Protein AF-A0A537XKU9-F1 (afdb_monomer)

Foldseek 3Di:
DDDDDDPPPPPPPQFFWDWDWDKDWDDDQQKIKIKIKTFTQGNFKWAFKWKAKDWDPQKDFDPPWPDDPGDTDGIAGHRRMDMDMGMIGGRPPDDAQDKIKMKMKIWTDTVVDPDIDIDMDMDIDGHHDNDDDPVVCVCVVCCVVVVVVVVVVVVVVVPDPPPPDDDDDDPPPDDDDDDDDDDDDDDDDDD

Secondary structure (DSSP, 8-state):
------------PPPPP-EEEEEEEEEETTEEEEEEEEEE-SSS-EEEEEEEEEEPTTEEE-TT-S--SSEEEEEE-TT-EEEEEEEEEE-TTSPTT-EEEEEEEEEEE-TT--PEEEEEEEEEEEPPPSSS--GGGHHHHHHHHHHHHHHHHHHHTTS-----------TTS------------------

Nearest PDB structures (foldseek):
  8rjd-assembly1_5  TM=5.300E-01  e=3.272E-05  Canis lupus familiaris
  6fq0-assembly1_A  TM=6.094E-01  e=1.340E-02  Acinetobacter baumannii
  6fq0-assembly2_C  TM=5.275E-01  e=1.022E-02  Acinetobacter baumannii
  6fjy-assembly1_A  TM=5.656E-01  e=5.194E-02  Acinetobacter baumannii
  6fqa-assembly2_C  TM=5.268E-01  e=2.787E-01  Acinetobacter baumannii

Sequence (191 aa):
MLLASVPTSRGAGIAPPDLVLTFTGVQMEDRISYGLAMENRGDLPAMGVTITAALSPGLTLAPDSAIVFPLSISRINAAERVQVAFMLVIDPRVAAGTVESVTVFVAYQAPGAPEIIERSASSNIPVAARSGVPVIALIGAIAGGVLVLLGYAWKVHGEGVKIDQLFLLHDSGMLIRHYSNGKGLQRDSDI

Radius of gyration: 27.89 Å; Cα contacts (8 Å, |Δi|>4): 297; chains: 1; bounding box: 63×74×82 Å

Mean predicted aligned error: 17.1 Å

Structure (mmCIF, N/CA/C/O backbone):
data_AF-A0A537XKU9-F1
#
_entry.id   AF-A0A537XKU9-F1
#
loop_
_atom_site.group_PDB
_atom_site.id
_atom_site.type_symbol
_atom_site.label_atom_id
_atom_site.label_alt_id
_atom_site.label_comp_id
_atom_site.label_asym_id
_atom_site.label_entity_id
_atom_site.label_seq_id
_atom_site.pdbx_PDB_ins_code
_atom_site.Cartn_x
_atom_site.Cartn_y
_atom_site.Cartn_z
_atom_site.occupancy
_atom_site.B_iso_or_equiv
_atom_site.auth_seq_id
_atom_site.auth_comp_id
_atom_site.auth_asym_id
_atom_site.auth_atom_id
_atom_site.pdbx_PDB_model_num
ATOM 1 N N . MET A 1 1 ? 9.334 -22.286 -56.602 1.00 45.69 1 MET A N 1
ATOM 2 C CA . MET A 1 1 ? 9.631 -21.023 -55.895 1.00 45.69 1 MET A CA 1
ATOM 3 C C . MET A 1 1 ? 9.242 -21.250 -54.439 1.00 45.69 1 MET A C 1
ATOM 5 O O . MET A 1 1 ? 8.059 -21.350 -54.152 1.00 45.69 1 MET A O 1
ATOM 9 N N . LEU A 1 2 ? 10.217 -21.546 -53.577 1.00 39.16 2 LEU A N 1
ATOM 10 C CA . LEU A 1 2 ? 9.993 -21.987 -52.195 1.00 39.16 2 LEU A CA 1
ATOM 11 C C . LEU A 1 2 ? 10.042 -20.746 -51.288 1.00 39.16 2 LEU A C 1
ATOM 13 O O . LEU A 1 2 ? 11.100 -20.136 -51.153 1.00 39.16 2 LEU A O 1
ATOM 17 N N . LEU A 1 3 ? 8.905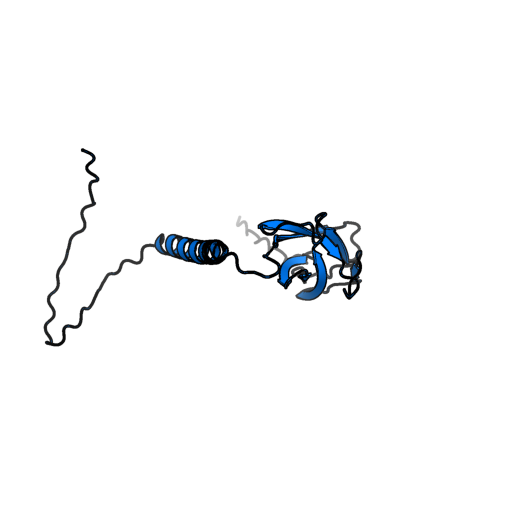 -20.332 -50.729 1.00 43.34 3 LEU A N 1
ATOM 18 C CA . LEU A 1 3 ? 8.848 -19.249 -49.745 1.00 43.34 3 LEU A CA 1
ATOM 19 C C . LEU A 1 3 ? 9.257 -19.824 -48.386 1.00 43.34 3 LEU A C 1
ATOM 21 O O . LEU A 1 3 ? 8.470 -20.504 -47.733 1.00 43.34 3 LEU A O 1
ATOM 25 N N . ALA A 1 4 ? 10.502 -19.584 -47.979 1.00 46.91 4 ALA A N 1
ATOM 26 C CA . ALA A 1 4 ? 10.921 -19.816 -46.606 1.00 46.91 4 ALA A CA 1
ATOM 27 C C . ALA A 1 4 ? 10.242 -18.763 -45.719 1.00 46.91 4 ALA A C 1
ATOM 29 O O . ALA A 1 4 ? 10.575 -17.580 -45.769 1.00 46.91 4 ALA A O 1
ATOM 30 N N . SER A 1 5 ? 9.259 -19.186 -44.928 1.00 52.09 5 SER A N 1
ATOM 31 C CA . SER A 1 5 ? 8.716 -18.379 -43.841 1.00 52.09 5 SER A CA 1
ATOM 32 C C . SER A 1 5 ? 9.817 -18.166 -42.805 1.00 52.09 5 SER A C 1
ATOM 34 O O . SER A 1 5 ? 10.211 -19.105 -42.113 1.00 52.09 5 SER A O 1
ATOM 36 N N . VAL A 1 6 ? 10.326 -16.939 -42.717 1.00 53.06 6 VAL A N 1
ATOM 37 C CA . VAL A 1 6 ? 11.201 -16.507 -41.626 1.00 53.06 6 VAL A CA 1
ATOM 38 C C . VAL A 1 6 ? 10.375 -16.577 -40.339 1.00 53.06 6 VAL A C 1
ATOM 40 O O . VAL A 1 6 ? 9.354 -15.890 -40.255 1.00 53.06 6 VAL A O 1
ATOM 43 N N . PRO A 1 7 ? 10.750 -17.386 -39.335 1.00 48.72 7 PRO A N 1
ATOM 44 C CA . PRO A 1 7 ? 10.124 -17.271 -38.033 1.00 48.72 7 PRO A CA 1
ATOM 45 C C . PRO A 1 7 ? 10.496 -15.896 -37.482 1.00 48.72 7 PRO A C 1
ATOM 47 O O . PRO A 1 7 ? 11.672 -15.593 -37.284 1.00 48.72 7 PRO A O 1
ATOM 50 N N . THR A 1 8 ? 9.501 -15.043 -37.251 1.00 53.88 8 THR A N 1
ATOM 51 C CA . THR A 1 8 ? 9.673 -13.851 -36.424 1.00 53.88 8 THR A CA 1
ATOM 52 C C . THR A 1 8 ? 10.116 -14.326 -35.048 1.00 53.88 8 THR A C 1
ATOM 54 O O . THR A 1 8 ? 9.297 -14.760 -34.236 1.00 53.88 8 THR A O 1
ATOM 57 N N . SER A 1 9 ? 11.421 -14.285 -34.790 1.00 46.53 9 SER A N 1
ATOM 58 C CA . SER A 1 9 ? 11.949 -14.349 -33.440 1.00 46.53 9 SER A CA 1
ATOM 59 C C . SER A 1 9 ? 11.297 -13.205 -32.673 1.00 46.53 9 SER A C 1
ATOM 61 O O . SER A 1 9 ? 11.567 -12.033 -32.944 1.00 46.53 9 SER A O 1
ATOM 63 N N . ARG A 1 10 ? 10.388 -13.539 -31.756 1.00 51.16 10 ARG A N 1
ATOM 64 C CA . ARG A 1 10 ? 9.870 -12.621 -30.748 1.00 51.16 10 ARG A CA 1
ATOM 65 C C . ARG A 1 10 ? 11.083 -12.205 -29.921 1.00 51.16 10 ARG A C 1
ATOM 67 O O . ARG A 1 10 ? 11.519 -12.958 -29.057 1.00 51.16 10 ARG A O 1
ATOM 74 N N . GLY A 1 11 ? 11.699 -11.079 -30.279 1.00 47.47 11 GLY A N 1
ATOM 75 C CA . GLY A 1 11 ? 12.776 -10.506 -29.488 1.00 47.47 11 GLY A CA 1
ATOM 76 C C . GLY A 1 11 ? 12.265 -10.371 -28.061 1.00 47.47 11 GLY A C 1
ATOM 77 O O . GLY A 1 11 ? 11.183 -9.818 -27.851 1.00 47.47 11 GLY A O 1
ATOM 78 N N . ALA A 1 12 ? 12.992 -10.936 -27.101 1.00 57.41 12 ALA A N 1
ATOM 79 C CA . ALA A 1 12 ? 12.800 -10.611 -25.700 1.00 57.41 12 ALA A CA 1
ATOM 80 C C . ALA A 1 12 ? 13.160 -9.126 -25.555 1.00 57.41 12 ALA A C 1
ATOM 82 O O . ALA A 1 12 ? 14.327 -8.768 -25.418 1.00 57.41 12 ALA A O 1
ATOM 83 N N . GLY A 1 13 ? 12.175 -8.251 -25.759 1.00 70.44 13 GLY A N 1
ATOM 84 C CA . GLY A 1 13 ? 12.333 -6.830 -25.492 1.00 70.44 13 GLY A CA 1
ATOM 85 C C . GLY A 1 13 ? 12.604 -6.648 -24.004 1.00 70.44 13 GLY A C 1
ATOM 86 O O . GLY A 1 13 ? 12.035 -7.374 -23.194 1.00 70.44 13 GLY A O 1
ATOM 87 N N . ILE A 1 14 ? 13.473 -5.699 -23.662 1.00 80.50 14 ILE A N 1
ATOM 88 C CA . ILE A 1 14 ? 13.710 -5.303 -22.272 1.00 80.50 14 ILE A CA 1
ATOM 89 C C . ILE A 1 14 ? 12.365 -4.861 -21.680 1.00 80.50 14 ILE A C 1
ATOM 91 O O . ILE A 1 14 ? 11.766 -3.904 -22.181 1.00 80.50 14 ILE A O 1
ATOM 95 N N . ALA A 1 15 ? 11.879 -5.550 -20.647 1.00 86.88 15 ALA A N 1
ATOM 96 C CA . ALA A 1 15 ? 10.618 -5.196 -20.013 1.00 86.88 15 ALA A CA 1
ATOM 97 C C . ALA A 1 15 ? 10.765 -3.900 -19.186 1.00 86.88 15 ALA A C 1
ATOM 99 O O . ALA A 1 15 ? 11.732 -3.760 -18.427 1.00 86.88 15 ALA A O 1
ATOM 100 N N . PRO A 1 16 ? 9.816 -2.947 -19.293 1.00 90.38 16 PRO A N 1
ATOM 101 C CA . PRO A 1 16 ? 9.787 -1.768 -18.428 1.00 90.38 16 PRO A CA 1
ATOM 102 C C . PRO A 1 16 ? 9.631 -2.174 -16.951 1.00 90.38 16 PRO A C 1
ATOM 104 O O . PRO A 1 16 ? 9.214 -3.300 -16.673 1.00 90.38 16 PRO A O 1
ATOM 107 N N . PRO A 1 17 ? 9.944 -1.283 -15.990 1.00 93.50 17 PRO A N 1
ATOM 108 C CA . PRO A 1 17 ? 9.729 -1.583 -14.578 1.00 93.50 17 PRO A CA 1
ATOM 109 C C . PRO A 1 17 ? 8.249 -1.874 -14.301 1.00 93.50 17 PRO A C 1
ATOM 111 O O . PRO A 1 17 ? 7.367 -1.102 -14.686 1.00 93.50 17 PRO A O 1
ATOM 114 N N . ASP A 1 18 ? 7.982 -2.952 -13.572 1.00 95.31 18 ASP A N 1
ATOM 115 C CA . ASP A 1 18 ? 6.631 -3.339 -13.166 1.00 95.31 18 ASP A CA 1
ATOM 116 C C . ASP A 1 18 ? 6.617 -3.629 -11.669 1.00 95.31 18 ASP A C 1
ATOM 118 O O . ASP A 1 18 ? 7.061 -4.686 -11.219 1.00 95.31 18 ASP A O 1
ATOM 122 N N . LEU A 1 19 ? 6.156 -2.651 -10.886 1.00 94.00 19 LEU A N 1
ATOM 123 C CA . LEU A 1 19 ? 6.033 -2.810 -9.445 1.00 94.00 19 LEU A CA 1
ATOM 124 C C . LEU A 1 19 ? 4.733 -3.540 -9.118 1.00 94.00 19 LEU A C 1
ATOM 126 O O . LEU A 1 19 ? 3.634 -3.006 -9.284 1.00 94.00 19 LEU A O 1
ATOM 130 N N . VAL A 1 20 ? 4.876 -4.747 -8.581 1.00 94.88 20 VAL A N 1
ATOM 131 C CA . VAL A 1 20 ? 3.776 -5.488 -7.972 1.00 94.88 20 VAL A CA 1
ATOM 132 C C . VAL A 1 20 ? 3.706 -5.121 -6.498 1.00 94.88 20 VAL A C 1
ATOM 134 O O . VAL A 1 20 ? 4.685 -5.247 -5.758 1.00 94.88 20 VAL A O 1
ATOM 137 N N . LEU A 1 21 ? 2.532 -4.657 -6.074 1.00 93.38 21 LEU A N 1
ATOM 138 C CA . LEU A 1 21 ? 2.278 -4.224 -4.708 1.00 93.38 21 LEU A CA 1
ATOM 139 C C . LEU A 1 21 ? 1.557 -5.322 -3.931 1.00 93.38 21 LEU A C 1
ATOM 141 O O . LEU A 1 21 ? 0.550 -5.861 -4.382 1.00 93.38 21 LEU A O 1
ATOM 145 N N . THR A 1 22 ? 2.044 -5.618 -2.732 1.00 92.81 22 THR A N 1
ATOM 146 C CA . THR A 1 22 ? 1.315 -6.404 -1.733 1.00 92.81 22 THR A CA 1
ATOM 147 C C . THR A 1 22 ? 1.150 -5.548 -0.493 1.00 92.81 22 THR A C 1
ATOM 149 O O . THR A 1 22 ? 2.142 -5.129 0.101 1.00 92.81 22 THR A O 1
ATOM 152 N N . PHE A 1 23 ? -0.095 -5.277 -0.112 1.00 92.12 23 PHE A N 1
ATOM 153 C CA . PHE A 1 23 ? -0.411 -4.416 1.018 1.00 92.12 23 PHE A CA 1
ATOM 154 C C . PHE A 1 23 ? -1.320 -5.144 1.997 1.00 92.12 23 PHE A C 1
ATOM 156 O O . PHE A 1 23 ? -2.366 -5.668 1.619 1.00 92.12 23 PHE A O 1
ATOM 163 N N . THR A 1 24 ? -0.898 -5.195 3.253 1.00 88.38 24 THR A N 1
ATOM 164 C CA . THR A 1 24 ? -1.594 -5.924 4.312 1.00 88.38 24 THR A CA 1
ATOM 165 C C . THR A 1 24 ? -1.581 -5.104 5.581 1.00 88.38 24 THR A C 1
ATOM 167 O O . THR A 1 24 ? -0.550 -4.517 5.910 1.00 88.38 24 THR A O 1
ATOM 170 N N . GLY A 1 25 ? -2.680 -5.114 6.324 1.00 87.62 25 GLY A N 1
ATOM 171 C CA . GLY A 1 25 ? -2.696 -4.588 7.679 1.00 87.62 25 GLY A CA 1
ATOM 172 C C . GLY A 1 25 ? -3.236 -5.594 8.682 1.00 87.62 25 GLY A C 1
ATOM 173 O O . GLY A 1 25 ? -4.004 -6.495 8.344 1.00 87.62 25 GLY A O 1
ATOM 174 N N . VAL A 1 26 ? -2.814 -5.421 9.927 1.00 88.81 26 VAL A N 1
ATOM 175 C CA . VAL A 1 26 ? -3.216 -6.235 11.069 1.00 88.81 26 VAL A CA 1
ATOM 176 C C . VAL A 1 26 ? -3.542 -5.297 12.218 1.00 88.81 26 VAL A C 1
ATOM 178 O O . VAL A 1 26 ? -2.704 -4.494 12.631 1.00 88.81 26 VAL A O 1
ATOM 181 N N . GLN A 1 27 ? -4.766 -5.389 12.732 1.00 87.81 27 GLN A N 1
ATOM 182 C CA . GLN A 1 27 ? -5.158 -4.639 13.917 1.00 87.81 27 GLN A CA 1
ATOM 183 C C . GLN A 1 27 ? -4.606 -5.297 15.183 1.00 87.81 27 GLN A C 1
ATOM 185 O O . GLN A 1 27 ? -4.703 -6.509 15.368 1.00 87.81 27 GLN A O 1
ATOM 190 N N . MET A 1 28 ? -4.077 -4.464 16.070 1.00 86.56 28 MET A N 1
ATOM 191 C CA . MET A 1 28 ? -3.625 -4.790 17.413 1.00 86.56 28 MET A CA 1
ATOM 192 C C . MET A 1 28 ? -4.239 -3.761 18.363 1.00 86.56 28 MET A C 1
ATOM 194 O O . MET A 1 28 ? -3.795 -2.619 18.410 1.00 86.56 28 MET A O 1
ATOM 198 N N . GLU A 1 29 ? -5.288 -4.163 19.081 1.00 86.00 29 GLU A N 1
ATOM 199 C CA . GLU A 1 29 ? -6.035 -3.298 20.005 1.00 86.00 29 GLU A CA 1
ATOM 200 C C . GLU A 1 29 ? -6.590 -2.028 19.330 1.00 86.00 29 GLU A C 1
ATOM 202 O O . GLU A 1 29 ? -7.525 -2.115 18.529 1.00 86.00 29 GLU A O 1
ATOM 207 N N . ASP A 1 30 ? -6.047 -0.856 19.658 1.00 89.31 30 ASP A N 1
ATOM 208 C CA . ASP A 1 30 ? -6.416 0.459 19.127 1.00 89.31 30 ASP A CA 1
ATOM 209 C C . ASP A 1 30 ? -5.509 0.928 17.977 1.00 89.31 30 ASP A C 1
ATOM 211 O O . ASP A 1 30 ? -5.658 2.046 17.479 1.00 89.31 30 ASP A O 1
ATOM 215 N N . ARG A 1 31 ? -4.583 0.075 17.534 1.00 90.81 31 ARG A N 1
ATOM 216 C CA . ARG A 1 31 ? -3.614 0.352 16.475 1.00 90.81 31 ARG A CA 1
ATOM 217 C C . ARG A 1 31 ? -3.767 -0.624 15.322 1.00 90.81 31 ARG A C 1
ATOM 219 O O . ARG A 1 31 ? -4.234 -1.748 15.481 1.00 90.81 31 ARG A O 1
ATOM 226 N N . ILE A 1 32 ? -3.325 -0.210 14.144 1.00 90.50 32 ILE A N 1
ATOM 227 C CA . ILE A 1 32 ? -3.219 -1.073 12.971 1.00 90.50 32 ILE A CA 1
ATOM 228 C C . ILE A 1 32 ? -1.801 -0.972 12.424 1.00 90.50 32 ILE A C 1
ATOM 230 O O . ILE A 1 32 ? -1.339 0.111 12.067 1.00 90.50 32 ILE A O 1
ATOM 234 N N . SER A 1 33 ? -1.117 -2.110 12.360 1.00 91.31 33 SER A N 1
ATOM 235 C CA . SER A 1 33 ? 0.191 -2.233 11.725 1.00 91.31 33 SER A CA 1
ATOM 236 C C . SER A 1 33 ? 0.004 -2.578 10.254 1.00 91.31 33 SER A C 1
ATOM 238 O O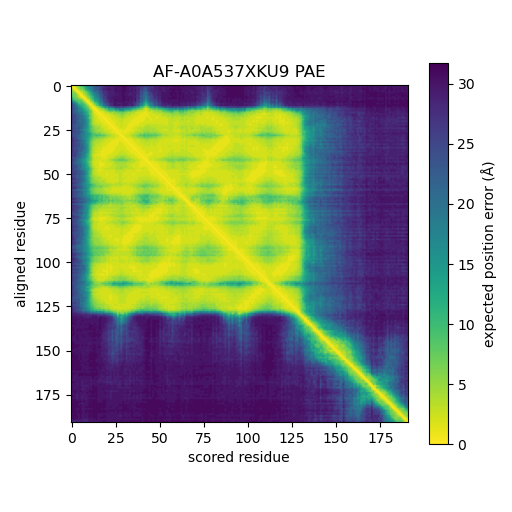 . SER A 1 33 ? -0.689 -3.545 9.938 1.00 91.31 33 SER A O 1
ATOM 240 N N . TYR A 1 34 ? 0.603 -1.797 9.361 1.00 91.56 34 TYR A N 1
ATOM 241 C CA . TYR A 1 34 ? 0.557 -2.002 7.918 1.00 91.56 34 TYR A CA 1
ATOM 242 C C . TYR A 1 34 ? 1.933 -2.357 7.368 1.00 91.56 34 TYR A C 1
ATOM 244 O O . TYR A 1 34 ? 2.939 -1.763 7.749 1.00 91.56 34 TYR A O 1
ATOM 252 N N . GLY A 1 35 ? 1.951 -3.292 6.422 1.00 92.88 35 GLY A N 1
ATOM 253 C CA . GLY A 1 35 ? 3.113 -3.670 5.631 1.00 92.88 35 GLY A CA 1
ATOM 254 C C . GLY A 1 35 ? 2.821 -3.523 4.140 1.00 92.88 35 GLY A C 1
ATOM 255 O O . GLY A 1 35 ? 1.843 -4.074 3.635 1.00 92.88 35 GLY A O 1
ATOM 256 N N . LEU A 1 36 ? 3.685 -2.791 3.441 1.00 93.56 36 LEU A N 1
ATOM 257 C CA . LEU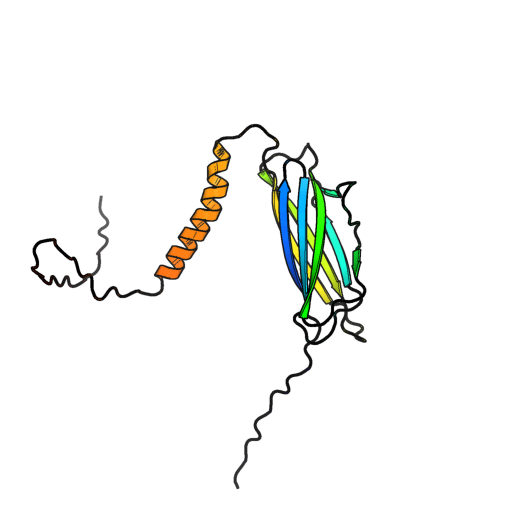 A 1 36 ? 3.722 -2.662 1.989 1.00 93.56 36 LEU A CA 1
ATOM 258 C C . LEU A 1 36 ? 4.986 -3.342 1.464 1.00 93.56 36 LEU A C 1
ATOM 260 O O . LEU A 1 36 ? 6.099 -2.915 1.768 1.00 93.56 36 LEU A O 1
ATOM 264 N N . ALA A 1 37 ? 4.817 -4.373 0.645 1.00 93.94 37 ALA A N 1
ATOM 265 C CA . ALA A 1 37 ? 5.887 -4.956 -0.147 1.00 93.94 37 ALA A CA 1
ATOM 266 C C . ALA A 1 37 ? 5.748 -4.517 -1.608 1.00 93.94 37 ALA A C 1
ATOM 268 O O . ALA A 1 37 ? 4.673 -4.623 -2.197 1.00 93.94 37 ALA A O 1
ATOM 269 N N . MET A 1 38 ? 6.850 -4.048 -2.178 1.00 96.62 38 MET A N 1
ATOM 270 C CA . MET A 1 38 ? 6.984 -3.674 -3.582 1.00 96.62 38 MET A CA 1
ATOM 271 C C . MET A 1 38 ? 8.019 -4.595 -4.211 1.00 96.62 38 MET A C 1
ATOM 273 O O . MET A 1 38 ? 9.148 -4.659 -3.730 1.00 96.62 38 MET A O 1
ATOM 277 N N . GLU A 1 39 ? 7.642 -5.309 -5.263 1.00 95.81 39 GLU A N 1
ATOM 278 C CA . GLU A 1 39 ? 8.527 -6.198 -6.017 1.00 95.81 39 GLU A CA 1
ATOM 279 C C . GLU A 1 39 ? 8.602 -5.707 -7.462 1.00 95.81 39 GLU A C 1
ATOM 281 O O . GLU A 1 39 ? 7.569 -5.606 -8.123 1.00 95.81 39 GLU A O 1
ATOM 286 N N . ASN A 1 40 ? 9.801 -5.393 -7.955 1.00 96.38 40 ASN A N 1
ATOM 287 C CA . ASN A 1 40 ? 9.981 -5.011 -9.353 1.00 96.38 40 ASN A CA 1
ATOM 288 C C . ASN A 1 40 ? 10.178 -6.253 -10.226 1.00 96.38 40 ASN A C 1
ATOM 290 O O . ASN A 1 40 ? 11.237 -6.876 -10.195 1.00 96.38 40 ASN A O 1
ATOM 294 N N . ARG A 1 41 ? 9.167 -6.589 -11.027 1.00 94.88 41 ARG A N 1
ATOM 295 C CA . ARG A 1 41 ? 9.186 -7.730 -11.955 1.00 94.88 41 ARG A CA 1
ATOM 296 C C . ARG A 1 41 ? 9.633 -7.374 -13.370 1.00 94.88 41 ARG A C 1
ATOM 298 O O . ARG A 1 41 ? 9.662 -8.250 -14.229 1.00 94.88 41 ARG A O 1
ATOM 305 N N . GLY A 1 42 ? 9.955 -6.106 -13.612 1.00 92.06 42 GLY A N 1
ATOM 306 C CA . GLY A 1 42 ? 10.529 -5.650 -14.871 1.00 92.06 42 GLY A CA 1
ATOM 307 C C . GLY A 1 42 ? 12.032 -5.899 -14.960 1.00 92.06 42 GLY A C 1
ATOM 308 O O . GLY A 1 42 ? 12.699 -6.151 -13.955 1.00 92.06 42 GLY A O 1
ATOM 309 N N . ASP A 1 43 ? 12.575 -5.743 -16.167 1.00 92.81 43 ASP A N 1
ATOM 310 C CA . ASP A 1 43 ? 14.015 -5.863 -16.430 1.00 92.81 43 ASP A CA 1
ATOM 311 C C . ASP A 1 43 ? 14.766 -4.541 -16.183 1.00 92.81 43 ASP A C 1
ATOM 313 O O . ASP A 1 43 ? 15.996 -4.506 -16.122 1.00 92.81 43 ASP A O 1
ATOM 317 N N . LEU A 1 44 ? 14.032 -3.432 -16.032 1.00 95.19 44 LEU A N 1
ATOM 318 C CA . LEU A 1 44 ? 14.569 -2.100 -15.756 1.00 95.19 44 LEU A CA 1
ATOM 319 C C . LEU A 1 44 ? 14.304 -1.662 -14.307 1.00 95.19 44 LEU A C 1
ATOM 321 O O . LEU A 1 44 ? 13.272 -2.012 -13.732 1.00 95.19 44 LEU A O 1
ATOM 325 N N . PRO A 1 45 ? 15.194 -0.848 -13.706 1.00 96.38 45 PRO A N 1
ATOM 326 C CA . PRO A 1 45 ? 14.959 -0.292 -12.379 1.00 96.38 45 PRO A CA 1
ATOM 327 C C . PRO A 1 45 ? 13.815 0.732 -12.391 1.00 96.38 45 PRO A C 1
ATOM 329 O O . PRO A 1 45 ? 13.739 1.579 -13.282 1.00 96.38 45 PRO A O 1
ATOM 332 N N . ALA A 1 46 ? 12.967 0.701 -11.364 1.00 96.44 46 ALA A N 1
ATOM 333 C CA . ALA A 1 46 ? 11.997 1.755 -11.090 1.00 96.44 46 ALA A CA 1
ATOM 334 C C . ALA A 1 46 ? 12.710 2.936 -10.417 1.00 96.44 46 ALA A C 1
ATOM 336 O O . ALA A 1 46 ? 13.400 2.762 -9.410 1.00 96.44 46 ALA A O 1
ATOM 337 N N . MET A 1 47 ? 12.562 4.134 -10.975 1.00 97.44 47 MET A N 1
ATOM 338 C CA . MET A 1 47 ? 13.218 5.357 -10.514 1.00 97.44 47 MET A CA 1
ATOM 339 C C . MET A 1 47 ? 12.221 6.310 -9.856 1.00 97.44 47 MET A C 1
ATOM 341 O O . MET A 1 47 ? 11.058 6.353 -10.253 1.00 97.44 47 MET A O 1
ATOM 345 N N . GLY A 1 48 ? 12.692 7.110 -8.891 1.00 95.38 48 GLY A N 1
ATOM 346 C CA . GLY A 1 48 ? 11.911 8.214 -8.318 1.00 95.38 48 GLY A CA 1
ATOM 347 C C . GLY A 1 48 ? 10.614 7.759 -7.648 1.00 95.38 48 GLY A C 1
ATOM 348 O O . GLY A 1 48 ? 9.590 8.428 -7.767 1.00 95.38 48 GLY A O 1
ATOM 349 N N . VAL A 1 49 ? 10.649 6.603 -6.983 1.00 97.12 49 VAL A N 1
ATOM 350 C CA . VAL A 1 49 ? 9.466 5.980 -6.393 1.00 97.12 49 VAL A CA 1
ATOM 351 C C . VAL A 1 49 ? 8.935 6.871 -5.272 1.00 97.12 49 VAL A C 1
ATOM 353 O O . VAL A 1 49 ? 9.639 7.144 -4.303 1.00 97.12 49 VAL A O 1
ATOM 356 N N . THR A 1 50 ? 7.691 7.320 -5.393 1.00 97.38 50 THR A N 1
ATOM 357 C CA . THR A 1 50 ? 7.003 8.150 -4.399 1.00 97.38 50 THR A CA 1
ATOM 358 C C . THR A 1 50 ? 5.774 7.419 -3.897 1.00 97.38 50 THR A C 1
ATOM 360 O O . THR A 1 50 ? 4.936 6.983 -4.683 1.00 97.38 50 THR A O 1
ATOM 363 N N . ILE A 1 51 ? 5.669 7.294 -2.579 1.00 96.75 51 ILE A N 1
ATOM 364 C CA . ILE A 1 51 ? 4.602 6.574 -1.900 1.00 96.75 51 ILE A CA 1
ATOM 365 C C . ILE A 1 51 ? 3.762 7.587 -1.133 1.00 96.75 51 ILE A C 1
ATOM 367 O O . ILE A 1 51 ? 4.279 8.363 -0.326 1.00 96.75 51 ILE A O 1
ATOM 371 N N . THR A 1 52 ? 2.456 7.561 -1.364 1.00 96.12 52 THR A N 1
ATOM 372 C CA . THR A 1 52 ? 1.462 8.319 -0.599 1.00 96.12 52 THR A CA 1
ATOM 373 C C . THR A 1 52 ? 0.405 7.372 -0.049 1.00 96.12 52 THR A C 1
ATOM 375 O O . THR A 1 52 ? 0.240 6.257 -0.546 1.00 96.12 52 THR A O 1
ATOM 378 N N . ALA A 1 53 ? -0.305 7.799 0.991 1.00 94.94 53 ALA A N 1
ATOM 379 C CA . ALA A 1 53 ? -1.378 7.022 1.591 1.00 94.94 53 ALA A CA 1
ATOM 380 C C . ALA A 1 53 ? -2.627 7.890 1.767 1.00 94.94 53 ALA A C 1
ATOM 382 O O . ALA A 1 53 ? -2.546 9.004 2.282 1.00 94.94 53 ALA A O 1
ATOM 383 N N . ALA A 1 54 ? -3.779 7.356 1.369 1.00 95.25 54 ALA A N 1
ATOM 384 C CA . ALA A 1 54 ? -5.090 7.873 1.728 1.00 95.25 54 ALA A CA 1
ATOM 385 C C . ALA A 1 54 ? -5.641 7.045 2.890 1.00 95.25 54 ALA A C 1
ATOM 387 O O . ALA A 1 54 ? -5.792 5.823 2.782 1.00 95.25 54 ALA A O 1
ATOM 388 N N . LEU A 1 55 ? -5.911 7.723 4.004 1.00 94.38 55 LEU A N 1
ATOM 389 C CA . LEU A 1 55 ? -6.424 7.124 5.230 1.00 94.38 55 LEU A CA 1
ATOM 390 C C . LEU A 1 55 ? -7.919 7.418 5.353 1.00 94.38 55 LEU A C 1
ATOM 392 O O . LEU A 1 55 ? -8.367 8.519 5.030 1.00 94.38 55 LEU A O 1
ATOM 396 N N . SER A 1 56 ? -8.682 6.447 5.847 1.00 93.62 56 SER A N 1
ATOM 397 C CA . SER A 1 56 ? -10.065 6.692 6.257 1.00 93.62 56 SER A CA 1
ATOM 398 C C . SER A 1 56 ? -10.118 7.650 7.465 1.00 93.62 56 SER A C 1
ATOM 400 O O . SER A 1 56 ? -9.159 7.703 8.237 1.00 93.62 56 SER A O 1
ATOM 402 N N . PRO A 1 57 ? -11.214 8.413 7.664 1.00 90.19 57 PRO A N 1
ATOM 403 C CA . PRO A 1 57 ? -11.287 9.456 8.698 1.00 90.19 57 PRO A CA 1
ATOM 404 C C . PRO A 1 57 ? -11.094 8.957 10.134 1.00 90.19 57 PRO A C 1
ATOM 406 O O . PRO A 1 57 ? -10.718 9.738 11.004 1.00 90.19 57 PRO A O 1
ATOM 409 N N . GLY A 1 58 ? -11.361 7.673 10.388 1.00 90.25 58 GLY A N 1
ATOM 410 C CA . GLY A 1 58 ? -11.173 7.034 11.685 1.00 90.25 58 GLY A CA 1
ATOM 411 C C . GLY A 1 58 ? -9.724 6.657 11.997 1.00 90.25 58 GLY A C 1
ATOM 412 O O . GLY A 1 58 ? -9.462 6.111 13.069 1.00 90.25 58 GLY A O 1
ATOM 413 N N . LEU A 1 59 ? -8.782 6.923 11.087 1.00 94.31 59 LEU A N 1
ATOM 414 C CA . LEU A 1 59 ? -7.383 6.532 11.202 1.00 94.31 59 LEU A CA 1
ATOM 415 C C . LEU A 1 59 ? -6.452 7.741 11.155 1.00 94.31 59 LEU A C 1
ATOM 417 O O . LEU A 1 59 ? -6.597 8.650 10.341 1.00 94.31 59 LEU A O 1
ATOM 421 N N . THR A 1 60 ? -5.423 7.703 11.994 1.00 94.62 60 THR A N 1
ATOM 422 C CA . THR A 1 60 ? -4.350 8.704 12.018 1.00 94.62 60 THR A CA 1
ATOM 423 C C . THR A 1 60 ? -2.992 8.016 12.050 1.00 94.62 60 THR A C 1
ATOM 425 O O . THR A 1 60 ? -2.884 6.891 12.533 1.00 94.62 60 THR A O 1
ATOM 428 N N . LEU A 1 61 ? -1.946 8.654 11.518 1.00 94.00 61 LEU A N 1
ATOM 429 C CA . LEU A 1 61 ? -0.581 8.138 11.655 1.00 94.00 61 LEU A CA 1
ATOM 430 C C . LEU A 1 61 ? -0.193 8.094 13.132 1.00 94.00 61 LEU A C 1
ATOM 432 O O . LEU A 1 61 ? -0.370 9.077 13.853 1.00 94.00 61 LEU A O 1
ATOM 436 N N . ALA A 1 62 ? 0.340 6.954 13.569 1.00 90.75 62 ALA A N 1
ATOM 437 C CA . ALA A 1 62 ? 0.826 6.825 14.929 1.00 90.75 62 ALA A CA 1
ATOM 438 C C . ALA A 1 62 ? 2.016 7.785 15.143 1.00 90.75 62 ALA A C 1
ATOM 440 O O . ALA A 1 62 ? 2.889 7.852 14.275 1.00 90.75 62 ALA A O 1
ATOM 441 N N . PRO A 1 63 ? 2.090 8.519 16.269 1.00 85.94 63 PRO A N 1
ATOM 442 C CA . PRO A 1 63 ? 3.196 9.448 16.530 1.00 85.94 63 PRO A CA 1
ATOM 443 C C . PRO A 1 63 ? 4.575 8.774 16.569 1.00 85.94 63 PRO A C 1
ATOM 445 O O . PRO A 1 63 ? 5.586 9.409 16.294 1.00 85.94 63 PRO A O 1
ATOM 448 N N . ASP A 1 64 ? 4.605 7.491 16.923 1.00 83.00 64 ASP A N 1
ATOM 449 C CA . ASP A 1 64 ? 5.774 6.611 16.973 1.00 83.00 64 ASP A CA 1
ATOM 450 C C . ASP A 1 64 ? 6.001 5.832 15.665 1.00 83.00 64 ASP A C 1
ATOM 452 O O . ASP A 1 64 ? 6.903 4.997 15.587 1.00 83.00 64 ASP A O 1
ATOM 456 N N . SER A 1 65 ? 5.212 6.099 14.619 1.00 82.06 65 SER A N 1
ATOM 457 C CA . SER A 1 65 ? 5.438 5.522 13.297 1.00 82.06 65 SER A CA 1
ATOM 458 C C . SER A 1 65 ? 6.765 6.025 12.728 1.00 82.06 65 SER A C 1
ATOM 460 O O . SER A 1 65 ? 6.996 7.227 12.611 1.00 82.06 65 SER A O 1
ATOM 462 N N . ALA A 1 66 ? 7.622 5.100 12.294 1.00 77.88 66 ALA A N 1
ATOM 463 C CA . ALA A 1 66 ? 8.908 5.420 11.669 1.00 77.88 66 ALA A CA 1
ATOM 464 C C . ALA A 1 66 ? 8.774 6.101 10.292 1.00 77.88 66 ALA A C 1
ATOM 466 O O . ALA A 1 66 ? 9.772 6.508 9.699 1.00 77.88 66 ALA A O 1
ATOM 467 N N . ILE A 1 67 ? 7.552 6.189 9.761 1.00 84.62 67 ILE A N 1
ATOM 468 C CA . ILE A 1 67 ? 7.269 6.660 8.408 1.00 84.62 67 ILE A CA 1
ATOM 469 C C . ILE A 1 67 ? 6.287 7.816 8.449 1.00 84.62 67 ILE A C 1
ATOM 471 O O . ILE A 1 67 ? 5.240 7.739 9.095 1.00 84.62 67 ILE A O 1
ATOM 475 N N . VAL A 1 68 ? 6.618 8.838 7.665 1.00 86.50 68 VAL A N 1
ATOM 476 C CA . VAL A 1 68 ? 5.766 9.978 7.341 1.00 86.50 68 VAL A CA 1
ATOM 477 C C . VAL A 1 68 ? 5.523 9.965 5.835 1.00 86.50 68 VAL A C 1
ATOM 479 O O . VAL A 1 68 ? 6.437 9.685 5.060 1.00 86.50 68 VAL A O 1
ATOM 482 N N . PHE A 1 69 ? 4.289 10.250 5.422 1.00 90.19 69 PHE A N 1
ATOM 483 C CA . PHE A 1 69 ? 3.935 10.375 4.011 1.00 90.19 69 PHE A CA 1
ATOM 484 C C . PHE A 1 69 ? 3.963 11.847 3.564 1.00 90.19 69 PHE A C 1
ATOM 486 O O . PHE A 1 69 ? 3.540 12.710 4.337 1.00 90.19 69 PHE A O 1
ATOM 493 N N . PRO A 1 70 ? 4.402 12.145 2.324 1.00 94.06 70 PRO A N 1
ATOM 494 C CA . PRO A 1 70 ? 4.912 11.209 1.312 1.00 94.06 70 PRO A CA 1
ATOM 495 C C . PRO A 1 70 ? 6.297 10.629 1.655 1.00 94.06 70 PRO A C 1
ATOM 497 O O . PRO A 1 70 ? 7.136 11.313 2.233 1.00 94.06 70 PRO A O 1
ATOM 500 N N . LEU A 1 71 ? 6.537 9.378 1.250 1.00 94.00 71 LEU A N 1
ATOM 501 C CA . LEU A 1 71 ? 7.830 8.694 1.364 1.00 94.00 71 LEU A CA 1
ATOM 502 C C . LEU A 1 71 ? 8.450 8.532 -0.028 1.00 94.00 71 LEU A C 1
ATOM 504 O O . LEU A 1 71 ? 7.794 8.026 -0.935 1.00 94.00 71 LEU A O 1
ATOM 508 N N . SER A 1 72 ? 9.721 8.900 -0.187 1.00 95.75 72 SER A N 1
ATOM 509 C CA . SER A 1 72 ? 10.443 8.772 -1.457 1.00 95.75 72 SER A CA 1
ATOM 510 C C . SER A 1 72 ? 11.562 7.737 -1.366 1.00 95.75 72 SER A C 1
ATOM 512 O O . SER A 1 72 ? 12.363 7.749 -0.433 1.00 95.75 72 SER A O 1
ATOM 514 N N . ILE A 1 73 ? 11.648 6.870 -2.373 1.00 94.88 73 ILE A N 1
ATOM 515 C CA . ILE A 1 73 ? 12.710 5.883 -2.562 1.00 94.88 73 ILE A CA 1
ATOM 516 C C . ILE A 1 73 ? 13.353 6.155 -3.920 1.00 94.88 73 ILE A C 1
ATOM 518 O O . ILE A 1 73 ? 12.696 6.138 -4.960 1.00 94.88 73 ILE A O 1
ATOM 522 N N . SER A 1 74 ? 14.662 6.402 -3.928 1.00 96.31 74 SER A N 1
ATOM 523 C CA . SER A 1 74 ? 15.363 6.836 -5.140 1.00 96.31 74 SER A CA 1
ATOM 524 C C . SER A 1 74 ? 15.282 5.818 -6.276 1.00 96.31 74 SER A C 1
ATOM 526 O O . SER A 1 74 ? 15.148 6.204 -7.438 1.00 96.31 74 SER A O 1
ATOM 528 N N . ARG A 1 75 ? 15.392 4.525 -5.953 1.00 95.81 75 ARG A N 1
ATOM 529 C CA . ARG A 1 75 ? 15.453 3.436 -6.928 1.00 95.81 75 ARG A CA 1
ATOM 530 C C . ARG A 1 75 ? 15.017 2.110 -6.309 1.00 95.81 75 ARG A C 1
ATOM 532 O O . ARG A 1 75 ? 15.381 1.837 -5.172 1.00 95.81 75 ARG A O 1
ATOM 539 N N . ILE A 1 76 ? 14.342 1.279 -7.101 1.00 96.50 76 ILE A N 1
ATOM 540 C CA . ILE A 1 76 ? 14.156 -0.158 -6.857 1.00 96.50 76 ILE A CA 1
ATOM 541 C C . ILE A 1 76 ? 14.681 -0.904 -8.090 1.00 96.50 76 ILE A C 1
ATOM 543 O O . ILE A 1 76 ? 14.182 -0.700 -9.199 1.00 96.50 76 ILE A O 1
ATOM 547 N N . ASN A 1 77 ? 15.727 -1.715 -7.933 1.00 97.38 77 ASN A N 1
ATOM 548 C CA . ASN A 1 77 ? 16.356 -2.435 -9.041 1.00 97.38 77 ASN A CA 1
ATOM 549 C C . ASN A 1 77 ? 15.443 -3.533 -9.607 1.00 97.38 77 ASN A C 1
ATOM 551 O O . ASN A 1 77 ? 14.417 -3.876 -9.024 1.00 97.38 77 ASN A O 1
ATOM 555 N N . ALA A 1 78 ? 15.796 -4.068 -10.776 1.00 93.75 78 ALA A N 1
ATOM 556 C CA . ALA A 1 78 ? 15.107 -5.224 -11.347 1.00 93.75 78 ALA A CA 1
ATOM 557 C C . ALA A 1 78 ? 15.207 -6.430 -10.396 1.00 93.75 78 ALA A C 1
ATOM 559 O O . ALA A 1 78 ? 16.260 -6.652 -9.794 1.00 93.75 78 ALA A O 1
ATOM 560 N N . ALA A 1 79 ? 14.110 -7.178 -10.248 1.00 92.31 79 ALA A N 1
ATOM 561 C CA . ALA A 1 79 ? 13.956 -8.289 -9.303 1.00 92.31 79 ALA A CA 1
ATOM 562 C C . ALA A 1 79 ? 14.181 -7.933 -7.816 1.00 92.31 79 ALA A C 1
ATOM 564 O O . ALA A 1 79 ? 14.238 -8.822 -6.964 1.00 92.31 79 ALA A O 1
ATOM 565 N N . GLU A 1 80 ? 14.295 -6.647 -7.473 1.00 94.12 80 GLU A N 1
ATOM 566 C CA . GLU A 1 80 ? 14.425 -6.207 -6.089 1.00 94.12 80 GLU A CA 1
ATOM 567 C C . GLU A 1 80 ? 13.055 -6.165 -5.405 1.00 94.12 80 GLU A C 1
ATOM 569 O O . GLU A 1 80 ? 12.044 -5.765 -5.994 1.00 94.12 80 GLU A O 1
ATOM 574 N N . ARG A 1 81 ? 13.042 -6.550 -4.125 1.00 95.25 81 ARG A N 1
ATOM 575 C CA . ARG A 1 81 ? 11.884 -6.423 -3.247 1.00 95.25 81 ARG A CA 1
ATOM 576 C C . ARG A 1 81 ? 12.196 -5.485 -2.092 1.00 95.25 81 ARG A C 1
ATOM 578 O O . ARG A 1 81 ? 13.091 -5.753 -1.296 1.00 95.25 81 ARG A O 1
ATOM 585 N N . VAL A 1 82 ? 11.385 -4.444 -1.954 1.00 93.75 82 VAL A N 1
ATOM 586 C CA . VAL A 1 82 ? 11.460 -3.476 -0.857 1.00 93.75 82 VAL A CA 1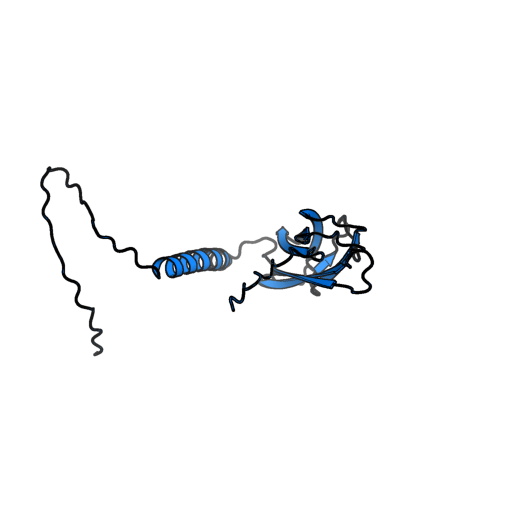
ATOM 587 C C . VAL A 1 82 ? 10.230 -3.614 0.027 1.00 93.75 82 VAL A C 1
ATOM 589 O O . VAL A 1 82 ? 9.117 -3.804 -0.464 1.00 93.75 82 VAL A O 1
ATOM 592 N N . GLN A 1 83 ? 10.428 -3.544 1.341 1.00 93.81 83 GLN A N 1
ATOM 593 C CA . GLN A 1 83 ? 9.356 -3.636 2.327 1.00 93.81 83 GLN A CA 1
ATOM 594 C C . GLN A 1 83 ? 9.345 -2.404 3.218 1.00 93.81 83 GLN A C 1
ATOM 596 O O . GLN A 1 83 ? 10.387 -1.933 3.667 1.00 93.81 83 GLN A O 1
ATOM 601 N N . VAL A 1 84 ? 8.145 -1.897 3.458 1.00 89.81 84 VAL A N 1
ATOM 602 C CA . VAL A 1 84 ? 7.876 -0.662 4.181 1.00 89.81 84 VAL A CA 1
ATOM 603 C C . VAL A 1 84 ? 6.775 -0.958 5.191 1.00 89.81 84 VAL A C 1
ATOM 605 O O . VAL A 1 84 ? 5.775 -1.577 4.834 1.00 89.81 84 VAL A O 1
ATOM 608 N N . ALA A 1 85 ? 6.945 -0.538 6.443 1.00 90.44 85 ALA A N 1
ATOM 609 C CA . ALA A 1 85 ? 5.958 -0.765 7.492 1.00 90.44 85 ALA A CA 1
ATOM 610 C C . ALA A 1 85 ? 5.657 0.522 8.257 1.00 90.44 85 ALA A C 1
ATOM 612 O O . ALA A 1 85 ? 6.569 1.281 8.579 1.00 90.44 85 ALA A O 1
ATOM 613 N N . PHE A 1 86 ? 4.383 0.763 8.550 1.00 89.69 86 PHE A N 1
ATOM 614 C CA . PHE A 1 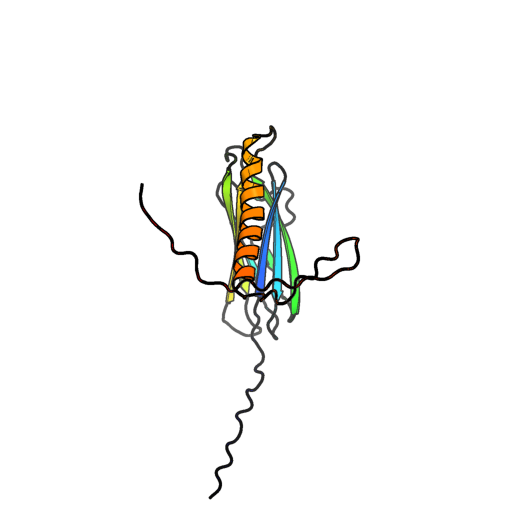86 ? 3.931 1.930 9.304 1.00 89.69 86 PHE A CA 1
ATOM 615 C C . PHE A 1 86 ? 2.746 1.571 10.194 1.00 89.69 86 PHE A C 1
ATOM 617 O O . PHE A 1 86 ? 2.061 0.572 9.973 1.00 89.69 86 PHE A O 1
ATOM 624 N N . MET A 1 87 ? 2.505 2.393 11.211 1.00 91.94 87 MET A N 1
ATOM 625 C CA . MET A 1 87 ? 1.435 2.170 12.178 1.00 91.94 87 MET A CA 1
ATOM 626 C C . MET A 1 87 ? 0.424 3.306 12.135 1.00 91.94 87 MET A C 1
ATOM 628 O O . MET A 1 87 ? 0.793 4.478 12.047 1.00 91.94 87 MET A O 1
ATOM 632 N N . LEU A 1 88 ? -0.853 2.945 12.225 1.00 93.56 88 LEU A N 1
ATOM 633 C CA . LEU A 1 88 ? -1.964 3.875 12.371 1.00 93.56 88 LEU A CA 1
ATOM 634 C C . LEU A 1 88 ? -2.653 3.669 13.723 1.00 93.56 88 LEU A C 1
ATOM 636 O O . LEU A 1 88 ? -2.705 2.550 14.233 1.00 93.56 88 LEU A O 1
ATOM 640 N N . VAL A 1 89 ? -3.201 4.741 14.284 1.00 94.56 89 VAL A N 1
ATOM 641 C CA . VAL A 1 89 ? -4.035 4.743 15.491 1.00 94.56 89 VAL A CA 1
ATOM 642 C C . VAL A 1 89 ? -5.490 4.926 15.077 1.00 94.56 89 VAL A C 1
ATOM 644 O O . VAL A 1 89 ? -5.797 5.778 14.238 1.00 94.56 89 VAL A O 1
ATOM 647 N N . ILE A 1 90 ? -6.376 4.131 15.672 1.00 93.94 90 ILE A N 1
ATOM 648 C CA . ILE A 1 90 ? -7.816 4.181 15.431 1.00 93.94 90 ILE A CA 1
ATOM 649 C C . ILE A 1 90 ? -8.449 5.180 16.403 1.00 93.94 90 ILE A C 1
ATOM 651 O O . ILE A 1 90 ? -8.352 5.012 17.624 1.00 93.94 90 ILE A O 1
ATOM 655 N N . ASP A 1 91 ? -9.172 6.173 15.883 1.00 93.62 91 ASP A N 1
ATOM 656 C CA . ASP A 1 91 ? -9.935 7.120 16.701 1.00 93.62 91 ASP A CA 1
ATOM 657 C C . ASP A 1 91 ? -10.884 6.338 17.635 1.00 93.62 91 ASP A C 1
ATOM 659 O O . ASP A 1 91 ? -11.629 5.473 17.162 1.00 93.62 91 ASP A O 1
ATOM 663 N N . PRO A 1 92 ? -10.869 6.582 18.960 1.00 88.25 92 PRO A N 1
ATOM 664 C CA . PRO A 1 92 ? -11.718 5.883 19.931 1.00 88.25 92 PRO A CA 1
ATOM 665 C C . PRO A 1 92 ? -13.226 5.963 19.654 1.00 88.25 92 PRO A C 1
ATOM 667 O O . PRO A 1 92 ? -13.976 5.144 20.179 1.00 88.25 92 PRO A O 1
ATOM 670 N N . ARG A 1 93 ? -13.682 6.910 18.830 1.00 89.88 93 ARG A N 1
ATOM 671 C CA . ARG A 1 93 ? -15.084 7.067 18.418 1.00 89.88 93 ARG A CA 1
ATOM 672 C C . ARG A 1 93 ? -15.511 6.079 17.335 1.00 89.88 93 ARG A C 1
ATOM 674 O O . ARG A 1 93 ? -16.709 5.911 17.117 1.00 89.88 93 ARG A O 1
ATOM 681 N N . VAL A 1 94 ? -14.563 5.434 16.655 1.00 89.06 94 VAL A N 1
ATOM 682 C CA . VAL A 1 94 ? -14.860 4.428 15.631 1.00 89.06 94 VAL A CA 1
ATOM 683 C C . VAL A 1 94 ? -15.402 3.171 16.301 1.00 89.06 94 VAL A C 1
ATOM 685 O O . VAL A 1 94 ? -14.712 2.517 17.091 1.00 89.06 94 VAL A O 1
ATOM 688 N N . ALA A 1 95 ? -16.644 2.826 15.964 1.00 87.50 95 ALA A N 1
ATOM 689 C CA . ALA A 1 95 ? -17.319 1.652 16.494 1.00 87.50 95 ALA A CA 1
ATOM 690 C C . ALA A 1 95 ? -16.696 0.354 15.957 1.00 87.50 95 ALA A C 1
ATOM 692 O O . ALA A 1 95 ? -16.295 0.273 14.792 1.00 87.50 95 ALA A O 1
ATOM 693 N N . ALA A 1 96 ? -16.678 -0.688 16.790 1.00 87.00 96 ALA A N 1
ATOM 694 C CA . ALA A 1 96 ? -16.295 -2.027 16.353 1.00 87.00 96 ALA A CA 1
ATOM 695 C C . ALA A 1 96 ? -17.204 -2.506 15.204 1.00 87.00 96 ALA A C 1
ATOM 697 O O . ALA A 1 96 ? -18.407 -2.249 15.201 1.00 87.00 96 ALA A O 1
ATOM 698 N N . GLY A 1 97 ? -16.621 -3.193 14.224 1.00 82.75 97 GLY A N 1
ATOM 699 C CA . GLY A 1 97 ? -17.289 -3.607 12.989 1.00 82.75 97 GLY A CA 1
ATOM 700 C C . GLY A 1 97 ? -17.280 -2.555 11.875 1.00 82.75 97 GLY A C 1
ATOM 701 O O . GLY A 1 97 ? -17.560 -2.909 10.732 1.00 82.75 97 GLY A O 1
ATOM 702 N N . THR A 1 98 ? -16.910 -1.299 12.160 1.00 88.25 98 THR A N 1
ATOM 703 C CA . THR A 1 98 ? -16.657 -0.298 11.109 1.00 88.25 98 THR A CA 1
ATOM 704 C C . THR A 1 98 ? -15.486 -0.763 10.251 1.00 88.25 98 THR A C 1
ATOM 706 O O . THR A 1 98 ? -14.460 -1.181 10.783 1.00 88.25 98 THR A O 1
ATOM 709 N N . VAL A 1 99 ? -15.637 -0.723 8.928 1.00 88.62 99 VAL A N 1
ATOM 710 C CA . VAL A 1 99 ? -14.556 -1.069 8.001 1.00 88.62 99 VAL A CA 1
ATOM 711 C C . VAL A 1 99 ? -13.744 0.183 7.721 1.00 88.62 99 VAL A C 1
ATOM 713 O O . VAL A 1 99 ? -14.236 1.108 7.080 1.00 88.62 99 VAL A O 1
ATOM 716 N N . GLU A 1 100 ? -12.497 0.190 8.172 1.00 90.19 100 GLU A N 1
ATOM 717 C CA . GLU A 1 100 ? -11.543 1.239 7.835 1.00 90.19 100 GLU A CA 1
ATOM 718 C C . GLU A 1 100 ? -10.730 0.799 6.614 1.00 90.19 100 GLU A C 1
ATOM 720 O O . GLU A 1 100 ? -10.225 -0.327 6.550 1.00 90.19 100 GLU A O 1
ATOM 725 N N . SER A 1 101 ? -10.620 1.689 5.629 1.00 91.44 101 SER A N 1
ATOM 726 C CA . SER A 1 101 ? -9.875 1.448 4.394 1.00 91.44 101 SER A CA 1
ATOM 727 C C . SER A 1 101 ? -8.636 2.331 4.322 1.00 91.44 101 SER A C 1
ATOM 729 O O . SER A 1 101 ? -8.691 3.537 4.581 1.00 91.44 101 SER A O 1
ATOM 731 N N . VAL A 1 102 ? -7.515 1.734 3.938 1.00 93.75 102 VAL A N 1
ATOM 732 C CA . VAL A 1 102 ? -6.277 2.454 3.639 1.00 93.75 102 VAL A CA 1
ATOM 733 C C . VAL A 1 102 ? -5.855 2.103 2.230 1.00 93.75 102 VAL A C 1
ATOM 735 O O . VAL A 1 102 ? -5.757 0.924 1.892 1.00 93.75 102 VAL A O 1
ATOM 738 N N . THR A 1 103 ? -5.579 3.121 1.420 1.00 95.88 103 THR A N 1
ATOM 739 C CA . THR A 1 103 ? -5.045 2.943 0.066 1.00 95.88 103 THR A CA 1
ATOM 740 C C . THR A 1 103 ? -3.678 3.589 -0.026 1.00 95.88 103 THR A C 1
ATOM 742 O O . THR A 1 103 ? -3.526 4.764 0.301 1.00 95.88 103 THR A O 1
ATOM 745 N N . VAL A 1 104 ? -2.689 2.829 -0.483 1.00 95.44 104 VAL A N 1
ATOM 746 C CA . VAL A 1 104 ? -1.372 3.359 -0.832 1.00 95.44 104 VAL A CA 1
ATOM 747 C C . VAL A 1 104 ? -1.292 3.573 -2.335 1.00 95.44 104 VAL A C 1
ATOM 749 O O . VAL A 1 104 ? -1.762 2.738 -3.108 1.00 95.44 104 VAL A O 1
ATOM 752 N N . PHE A 1 105 ? -0.681 4.680 -2.738 1.00 96.62 105 PHE A N 1
ATOM 753 C CA . PHE A 1 105 ? -0.383 4.999 -4.129 1.00 96.62 105 PHE A CA 1
ATOM 754 C C . PHE A 1 105 ? 1.127 5.080 -4.292 1.00 96.62 105 PHE A C 1
ATOM 756 O O . PHE A 1 105 ? 1.808 5.745 -3.511 1.00 96.62 105 PHE A O 1
ATOM 763 N N . VAL A 1 106 ? 1.639 4.389 -5.301 1.00 97.19 106 VAL A N 1
ATOM 764 C CA . VAL A 1 106 ? 3.054 4.313 -5.644 1.00 97.19 106 VAL A CA 1
ATOM 765 C C . VAL A 1 106 ? 3.213 4.838 -7.061 1.00 97.19 106 VAL A C 1
ATOM 767 O O . VAL A 1 106 ? 2.724 4.222 -8.005 1.00 97.19 106 VAL A O 1
ATOM 770 N N . ALA A 1 107 ? 3.897 5.968 -7.199 1.00 97.06 107 ALA A N 1
ATOM 771 C CA . ALA A 1 107 ? 4.252 6.566 -8.479 1.00 97.06 107 ALA A CA 1
ATOM 772 C C . ALA A 1 107 ? 5.746 6.355 -8.744 1.00 97.06 107 ALA A C 1
ATOM 774 O O . ALA A 1 107 ? 6.557 6.539 -7.839 1.00 97.06 107 ALA A O 1
ATOM 775 N N . TYR A 1 108 ? 6.124 5.957 -9.955 1.00 97.12 108 TYR A N 1
ATOM 776 C CA . TYR A 1 108 ? 7.517 5.721 -10.343 1.00 97.12 108 TYR A CA 1
ATOM 777 C C . TYR A 1 108 ? 7.712 5.903 -11.848 1.00 97.12 108 TYR A C 1
ATOM 779 O O . TYR A 1 108 ? 6.747 5.961 -12.595 1.00 97.12 108 TYR A O 1
ATOM 787 N N . GLN A 1 109 ? 8.957 5.961 -12.314 1.00 96.19 109 GLN A N 1
ATOM 788 C CA . GLN A 1 109 ? 9.266 6.106 -13.740 1.00 96.19 109 GLN A CA 1
ATOM 789 C C . GLN A 1 109 ? 10.332 5.109 -14.197 1.00 96.19 109 GLN A C 1
ATOM 791 O O . GLN A 1 109 ? 11.157 4.647 -13.401 1.00 96.19 109 GLN A O 1
ATOM 796 N N . ALA A 1 110 ? 10.340 4.793 -15.491 1.00 94.88 110 ALA A N 1
ATOM 797 C CA . ALA A 1 110 ? 11.440 4.049 -16.094 1.00 94.88 110 ALA A CA 1
ATOM 798 C C . ALA A 1 110 ? 12.683 4.945 -16.279 1.00 94.88 110 ALA A C 1
ATOM 800 O O . ALA A 1 110 ? 12.566 6.1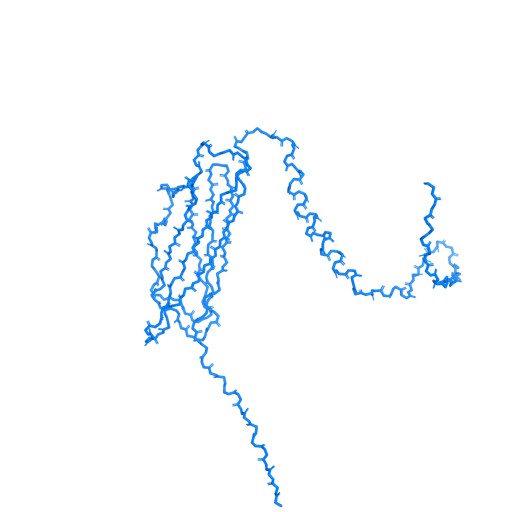72 -16.350 1.00 94.88 110 ALA A O 1
ATOM 801 N N . PRO A 1 111 ? 13.898 4.375 -16.361 1.00 93.31 111 PRO A N 1
ATOM 802 C CA . PRO A 1 111 ? 15.116 5.168 -16.493 1.00 93.31 111 PRO A CA 1
ATOM 803 C C . PRO A 1 111 ? 15.119 5.971 -17.795 1.00 93.31 111 PRO A C 1
ATOM 805 O O . PRO A 1 111 ? 15.050 5.402 -18.880 1.00 93.31 111 PRO A O 1
ATOM 808 N N . GLY A 1 112 ? 15.205 7.299 -17.684 1.00 88.88 112 GLY A N 1
ATOM 809 C CA . GLY A 1 112 ? 15.201 8.200 -18.841 1.00 88.88 112 GLY A CA 1
ATOM 810 C C . GLY A 1 112 ? 13.846 8.342 -19.542 1.00 88.88 112 GLY A C 1
ATOM 811 O O . GLY A 1 112 ? 13.774 9.032 -20.556 1.00 88.88 112 GLY A O 1
ATOM 812 N N . ALA A 1 113 ? 12.781 7.727 -19.018 1.00 88.50 113 ALA A N 1
ATOM 813 C CA . ALA A 1 113 ? 11.433 7.902 -19.535 1.00 88.50 113 ALA A CA 1
ATOM 814 C C . ALA A 1 113 ? 10.744 9.097 -18.849 1.00 88.50 113 ALA A C 1
ATOM 816 O O . ALA A 1 113 ? 10.885 9.260 -17.637 1.00 88.50 113 ALA A O 1
ATOM 817 N N . PRO A 1 114 ? 9.982 9.916 -19.595 1.00 86.38 114 PRO A N 1
ATOM 818 C CA . PRO A 1 114 ? 9.190 11.003 -19.018 1.00 86.38 114 PRO A CA 1
ATOM 819 C C . PRO A 1 114 ? 7.866 10.521 -18.400 1.00 86.38 114 PRO A C 1
ATOM 821 O O . PRO A 1 114 ? 7.188 11.292 -17.730 1.00 86.38 114 PRO A O 1
ATOM 824 N N . GLU A 1 115 ? 7.466 9.276 -18.667 1.00 92.56 115 GLU A N 1
ATOM 825 C CA . GLU A 1 115 ? 6.197 8.710 -18.215 1.00 92.56 115 GLU A CA 1
ATOM 826 C C . GLU A 1 115 ? 6.261 8.289 -16.742 1.00 92.56 115 GLU A C 1
ATOM 828 O O . GLU A 1 115 ? 7.150 7.534 -16.335 1.00 92.56 115 GLU A O 1
ATOM 833 N N . ILE A 1 116 ? 5.282 8.756 -15.963 1.00 94.12 116 ILE A N 1
ATOM 834 C CA . ILE A 1 116 ? 5.051 8.327 -14.585 1.00 94.12 116 ILE A CA 1
ATOM 835 C C . ILE A 1 116 ? 4.025 7.196 -14.603 1.00 94.12 116 ILE A C 1
ATOM 837 O O . ILE A 1 116 ? 2.919 7.340 -15.121 1.00 94.12 116 ILE A O 1
ATOM 841 N N . ILE A 1 117 ? 4.404 6.076 -14.006 1.00 94.88 117 ILE A N 1
ATOM 842 C CA . ILE A 1 117 ? 3.589 4.887 -13.826 1.00 94.88 117 ILE A CA 1
ATOM 843 C C . ILE A 1 117 ? 3.058 4.891 -12.396 1.00 94.88 117 ILE A C 1
ATOM 845 O O . ILE A 1 117 ? 3.825 4.997 -11.438 1.00 94.88 117 ILE A O 1
ATOM 849 N N . GLU A 1 118 ? 1.746 4.725 -12.252 1.00 95.94 118 GLU A N 1
ATOM 850 C CA . GLU A 1 118 ? 1.083 4.642 -10.954 1.00 95.94 118 GLU A CA 1
ATOM 851 C C . GLU A 1 118 ? 0.580 3.223 -10.670 1.00 95.94 118 GLU A C 1
ATOM 853 O O . GLU A 1 118 ? 0.126 2.480 -11.553 1.00 95.94 118 GLU A O 1
ATOM 858 N N . ARG A 1 119 ? 0.675 2.834 -9.402 1.00 95.25 119 ARG A N 1
ATOM 859 C CA . ARG A 1 119 ? 0.133 1.596 -8.844 1.00 95.25 119 ARG A CA 1
ATOM 860 C C . ARG A 1 119 ? -0.526 1.907 -7.515 1.00 95.25 119 ARG A C 1
ATOM 862 O O . ARG A 1 119 ? -0.074 2.785 -6.784 1.00 95.25 119 ARG A O 1
ATOM 869 N N . SER A 1 120 ? -1.567 1.165 -7.175 1.00 95.06 120 SER A N 1
ATOM 870 C CA . SER A 1 120 ? -2.212 1.292 -5.875 1.00 95.06 120 SER A CA 1
ATOM 871 C C . SER A 1 120 ? -2.549 -0.064 -5.286 1.00 95.06 120 SER A C 1
ATOM 873 O O . SER A 1 120 ? -2.711 -1.059 -5.994 1.00 95.06 120 SER A O 1
ATOM 875 N N . ALA A 1 121 ? -2.612 -0.101 -3.962 1.00 91.38 121 ALA A N 1
ATOM 876 C CA . ALA A 1 121 ? -3.066 -1.256 -3.214 1.00 91.38 121 ALA A CA 1
ATOM 877 C C . ALA A 1 121 ? -3.872 -0.777 -2.010 1.00 91.38 121 ALA A C 1
ATOM 879 O O . ALA A 1 121 ? -3.506 0.199 -1.354 1.00 91.38 121 ALA A O 1
ATOM 880 N N . SER A 1 122 ? -4.973 -1.464 -1.725 1.00 92.88 122 SER A N 1
ATOM 881 C CA . SER A 1 122 ? -5.873 -1.123 -0.628 1.00 92.88 122 SER A CA 1
ATOM 882 C C . SER A 1 122 ? -5.966 -2.261 0.373 1.00 92.88 122 SER A C 1
ATOM 884 O O . SER A 1 122 ? -6.011 -3.428 -0.015 1.00 92.88 122 SER A O 1
ATOM 886 N N . SER A 1 123 ? -6.073 -1.916 1.648 1.00 91.38 123 SER A N 1
ATOM 887 C CA . SER A 1 123 ? -6.371 -2.854 2.721 1.00 91.38 123 SER A CA 1
ATOM 888 C C . SER A 1 123 ? -7.599 -2.362 3.472 1.00 91.38 123 SER A C 1
ATOM 890 O O . SER A 1 123 ? -7.644 -1.213 3.909 1.00 91.38 123 SER A O 1
ATOM 892 N N . ASN A 1 124 ? -8.580 -3.250 3.622 1.00 92.12 124 ASN A N 1
ATOM 893 C CA . ASN A 1 124 ? -9.838 -2.985 4.312 1.00 92.12 124 ASN A CA 1
ATOM 894 C C . ASN A 1 124 ? -9.887 -3.855 5.562 1.00 92.12 124 ASN A C 1
ATOM 896 O O . ASN A 1 124 ? -9.859 -5.082 5.451 1.00 92.12 124 ASN A O 1
ATOM 900 N N . ILE A 1 125 ? -9.943 -3.231 6.735 1.00 85.50 125 ILE A N 1
ATOM 901 C CA . ILE A 1 125 ? -9.897 -3.942 8.013 1.00 85.50 125 ILE A CA 1
ATOM 902 C C . ILE A 1 125 ? -11.136 -3.572 8.827 1.00 85.50 125 ILE A C 1
ATOM 904 O O . ILE A 1 125 ? -11.346 -2.391 9.111 1.00 85.50 125 ILE A O 1
ATOM 908 N N . PRO A 1 126 ? -11.971 -4.554 9.209 1.00 88.31 126 PRO A N 1
ATOM 909 C CA . PRO A 1 126 ? -13.035 -4.315 10.168 1.00 88.31 126 PRO A CA 1
ATOM 910 C C . PRO A 1 126 ? -12.435 -4.091 11.558 1.00 88.31 126 PRO A C 1
ATOM 912 O O . PRO A 1 126 ? -11.667 -4.921 12.046 1.00 88.31 126 PRO A O 1
ATOM 915 N N . VAL A 1 127 ? -12.812 -2.988 12.207 1.00 86.25 127 VAL A N 1
ATOM 916 C CA . VAL A 1 127 ? -12.317 -2.629 13.537 1.00 86.25 127 VAL A CA 1
ATOM 917 C C . VAL A 1 127 ? -12.768 -3.666 14.565 1.00 86.25 127 VAL A C 1
ATOM 919 O O . VAL A 1 127 ? -13.960 -3.843 14.820 1.00 86.25 127 VAL A O 1
ATOM 922 N N . ALA A 1 128 ? -11.811 -4.349 15.182 1.00 84.31 128 ALA A N 1
ATOM 923 C CA . ALA A 1 128 ? -12.038 -5.284 16.271 1.00 84.31 128 ALA A CA 1
ATOM 924 C C . ALA A 1 128 ? -12.472 -4.565 17.561 1.00 84.31 128 ALA A C 1
ATOM 926 O O . ALA A 1 128 ? -12.171 -3.389 17.786 1.00 84.31 128 ALA A O 1
ATOM 927 N N . ALA A 1 129 ? -13.172 -5.293 18.431 1.00 77.50 129 ALA A N 1
ATOM 928 C CA . ALA A 1 129 ? -13.595 -4.787 19.732 1.00 77.50 129 ALA A CA 1
ATOM 929 C C . ALA A 1 129 ? -12.386 -4.521 20.650 1.00 77.50 129 ALA A C 1
ATOM 931 O O . ALA A 1 129 ? -11.536 -5.391 20.847 1.00 77.50 129 ALA A O 1
ATOM 932 N N . ARG A 1 130 ? -12.336 -3.325 21.248 1.00 70.12 130 ARG A N 1
ATOM 933 C CA . ARG A 1 130 ? -11.272 -2.877 22.161 1.00 70.12 130 ARG A CA 1
ATOM 934 C C . ARG A 1 130 ? -11.562 -3.367 23.591 1.00 70.12 130 ARG A C 1
ATOM 936 O O . ARG A 1 130 ? -11.983 -2.596 24.441 1.00 70.12 130 ARG A O 1
ATOM 943 N N . SER A 1 131 ? -11.359 -4.665 23.833 1.00 54.94 131 SER A N 1
ATOM 944 C CA . SER A 1 131 ? -11.562 -5.394 25.107 1.00 54.94 131 SER A CA 1
ATOM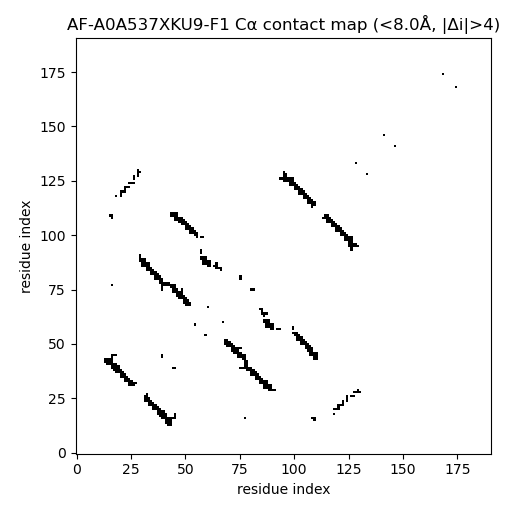 945 C C . SER A 1 131 ? -13.018 -5.581 25.588 1.00 54.94 131 SER A C 1
ATOM 947 O O . SER A 1 131 ? -13.831 -4.664 25.590 1.00 54.94 131 SER A O 1
ATOM 949 N N . GLY A 1 132 ? -13.330 -6.815 26.007 1.00 44.03 132 GLY A N 1
ATOM 950 C CA . GLY A 1 132 ? -14.669 -7.284 26.384 1.00 44.03 132 GLY A CA 1
ATOM 951 C C . GLY A 1 132 ? -15.315 -8.086 25.255 1.00 44.03 132 GLY A C 1
ATOM 952 O O . GLY A 1 132 ? -16.000 -7.525 24.412 1.00 44.03 132 GLY A O 1
ATOM 953 N N . VAL A 1 133 ? -15.056 -9.397 25.217 1.00 47.50 133 VAL A N 1
ATOM 954 C CA . VAL A 1 133 ? -15.533 -10.343 24.191 1.00 47.50 133 VAL A CA 1
ATOM 955 C C . VAL A 1 133 ? -17.036 -10.167 23.912 1.00 47.50 133 VAL A C 1
ATOM 957 O O . VAL A 1 133 ? -17.844 -10.559 24.756 1.00 47.50 133 VAL A O 1
ATOM 960 N N . PRO A 1 134 ? -17.467 -9.705 22.722 1.00 43.06 134 PRO A N 1
ATOM 961 C CA . PRO A 1 134 ? -18.784 -10.064 22.242 1.00 43.06 134 PRO A CA 1
ATOM 962 C C . PRO A 1 134 ? -18.656 -11.467 21.639 1.00 43.06 134 PRO A C 1
ATOM 964 O O . PRO A 1 134 ? -18.121 -11.647 20.546 1.00 43.06 134 PRO A O 1
ATOM 967 N N . VAL A 1 135 ? -19.151 -12.474 22.362 1.00 48.78 135 VAL A N 1
ATOM 968 C CA . VAL A 1 135 ? -19.149 -13.911 21.997 1.00 48.78 135 VAL A CA 1
ATOM 969 C C . VAL A 1 135 ? -19.773 -14.184 20.609 1.00 48.78 135 VAL A C 1
ATOM 971 O O . VAL A 1 135 ? -19.609 -15.258 20.042 1.00 48.78 135 VAL A O 1
ATOM 974 N N . ILE A 1 136 ? -20.417 -13.192 19.992 1.00 45.59 136 ILE A N 1
ATOM 975 C CA . ILE A 1 136 ? -21.031 -13.276 18.661 1.00 45.59 136 ILE A CA 1
ATOM 976 C C . ILE A 1 136 ? -20.004 -13.097 17.516 1.00 45.59 136 ILE A C 1
ATOM 978 O O . ILE A 1 136 ? -20.260 -13.520 16.390 1.00 45.59 136 ILE A O 1
ATOM 982 N N . ALA A 1 137 ? -18.800 -12.565 17.769 1.00 45.19 137 ALA A N 1
ATOM 983 C CA . ALA A 1 137 ? -17.797 -12.349 16.715 1.00 45.19 137 ALA A CA 1
ATOM 984 C C . ALA A 1 137 ? -16.974 -13.601 16.333 1.00 45.19 137 ALA A C 1
ATOM 986 O O . ALA A 1 137 ? -16.209 -13.553 15.369 1.00 45.19 137 ALA A O 1
ATOM 987 N N . LEU A 1 138 ? -17.154 -14.742 17.015 1.00 38.44 138 LEU A N 1
ATOM 988 C CA . LEU A 1 138 ? -16.507 -16.002 16.612 1.00 38.44 138 LEU A CA 1
ATOM 989 C C . LEU A 1 138 ? -17.076 -16.547 15.285 1.00 38.44 138 LEU A C 1
ATOM 991 O O . LEU A 1 138 ? -16.415 -17.313 14.590 1.00 38.44 138 LEU A O 1
ATOM 995 N N . ILE A 1 139 ? -18.271 -16.105 14.879 1.00 44.41 139 ILE A N 1
ATOM 996 C CA . ILE A 1 139 ? -18.900 -16.559 13.634 1.00 44.41 139 ILE A CA 1
ATOM 997 C C . ILE A 1 139 ? -18.308 -15.840 12.410 1.00 44.41 139 ILE A C 1
ATOM 999 O O . ILE A 1 139 ? -18.236 -16.440 11.347 1.00 44.41 139 ILE A O 1
ATOM 1003 N N . GLY A 1 140 ? -17.786 -14.613 12.535 1.00 40.59 140 GLY A N 1
ATOM 1004 C CA . GLY A 1 140 ? -17.214 -13.875 11.395 1.00 40.59 140 GLY A CA 1
ATOM 1005 C C . GLY A 1 140 ? -15.856 -14.409 10.919 1.00 40.59 140 GLY A C 1
ATOM 1006 O O . GLY A 1 140 ? -15.619 -14.520 9.716 1.00 40.59 140 GLY A O 1
ATOM 1007 N N . ALA A 1 141 ? -14.985 -14.804 11.852 1.00 44.00 141 ALA A N 1
ATOM 1008 C CA . ALA A 1 141 ? -13.667 -15.358 11.527 1.00 44.00 141 ALA A CA 1
ATOM 1009 C C . ALA A 1 141 ? -13.743 -16.822 11.056 1.00 44.00 141 ALA A C 1
ATOM 1011 O O . ALA A 1 141 ? -12.976 -17.233 10.185 1.00 44.00 141 ALA A O 1
ATOM 1012 N N . ILE A 1 142 ? -14.713 -17.593 11.566 1.00 46.16 142 ILE A N 1
ATOM 1013 C CA . ILE A 1 142 ? -14.977 -18.951 11.079 1.00 46.16 142 ILE A CA 1
ATOM 1014 C C . ILE A 1 142 ? -15.738 -18.893 9.752 1.00 46.16 142 ILE A C 1
ATOM 1016 O O . ILE A 1 142 ? -15.362 -19.612 8.840 1.00 46.16 142 ILE A O 1
ATOM 1020 N N . ALA A 1 143 ? -16.723 -18.009 9.559 1.00 45.53 143 ALA A N 1
ATOM 1021 C CA . ALA A 1 143 ? -17.441 -17.923 8.285 1.00 45.53 143 ALA A CA 1
ATOM 1022 C C . ALA A 1 143 ? -16.518 -17.524 7.127 1.00 45.53 143 ALA A C 1
ATOM 1024 O O . ALA A 1 143 ? -16.592 -18.154 6.083 1.00 45.53 143 ALA A O 1
ATOM 1025 N N . GLY A 1 144 ? -15.599 -16.567 7.297 1.00 43.22 144 GLY A N 1
ATOM 1026 C CA . GLY A 1 144 ? -14.647 -16.201 6.239 1.00 43.22 144 GLY A CA 1
ATOM 1027 C C . GLY A 1 144 ? -13.660 -17.324 5.900 1.00 43.22 144 GLY A C 1
ATOM 1028 O O . GLY A 1 144 ? -13.499 -17.676 4.734 1.00 43.22 144 GLY A O 1
ATOM 1029 N N . GLY A 1 145 ? -13.040 -17.940 6.911 1.00 39.19 145 GLY A N 1
ATOM 1030 C CA . GLY A 1 145 ? -12.075 -19.027 6.705 1.00 39.19 145 GLY A CA 1
ATOM 1031 C C . GLY A 1 145 ? -12.719 -20.335 6.237 1.00 39.19 145 GLY A C 1
ATOM 1032 O O . GLY A 1 145 ? -12.200 -20.994 5.339 1.00 39.19 145 GLY A O 1
ATOM 1033 N N . VAL A 1 146 ? -13.882 -20.690 6.790 1.00 46.31 146 VAL A N 1
ATOM 1034 C CA . VAL A 1 146 ? -14.628 -21.907 6.444 1.00 46.31 146 VAL A CA 1
ATOM 1035 C C . VAL A 1 146 ? -15.396 -21.744 5.135 1.00 46.31 146 VAL A C 1
ATOM 1037 O O . VAL A 1 146 ? -15.454 -22.719 4.403 1.00 46.31 146 VAL A O 1
ATOM 1040 N N . LEU A 1 147 ? -15.898 -20.558 4.748 1.00 48.56 147 LEU A N 1
ATOM 1041 C CA . LEU A 1 147 ? -16.454 -20.345 3.396 1.00 48.56 147 LEU A CA 1
ATOM 1042 C C . LEU A 1 147 ? -15.367 -20.312 2.323 1.00 48.56 147 LEU A C 1
ATOM 1044 O O . LEU A 1 147 ? -15.613 -20.787 1.219 1.00 48.56 147 LEU A O 1
ATOM 1048 N N . VAL A 1 148 ? -14.165 -19.809 2.623 1.00 47.00 148 VAL A N 1
ATOM 1049 C CA . VAL A 1 148 ? -13.035 -19.895 1.686 1.00 47.00 148 VAL A CA 1
ATOM 1050 C C . VAL A 1 148 ? -12.558 -21.344 1.557 1.00 47.00 148 VAL A C 1
ATOM 1052 O O . VAL A 1 148 ? -12.344 -21.795 0.437 1.00 47.00 148 VAL A O 1
ATOM 1055 N N . LEU A 1 149 ? -12.493 -22.116 2.650 1.00 42.66 149 LEU A N 1
ATOM 1056 C CA . LEU A 1 149 ? -12.162 -23.549 2.608 1.00 42.66 149 LEU A CA 1
ATOM 1057 C C . LEU A 1 149 ? -13.274 -24.415 1.979 1.00 42.66 149 LEU A C 1
ATOM 1059 O O . LEU A 1 149 ? -12.958 -25.296 1.184 1.00 42.66 149 LEU A O 1
ATOM 1063 N N . LEU A 1 150 ? -14.561 -24.151 2.245 1.00 44.69 150 LEU A N 1
ATOM 1064 C CA . LEU A 1 150 ? -15.702 -24.809 1.580 1.00 44.69 150 LEU A CA 1
ATOM 1065 C C . LEU A 1 150 ? -15.794 -24.418 0.103 1.00 44.69 150 LEU A C 1
ATOM 1067 O O . LEU A 1 150 ? -16.039 -25.276 -0.739 1.00 44.69 150 LEU A O 1
ATOM 1071 N N . GLY A 1 151 ? -15.559 -23.149 -0.231 1.00 44.03 151 GLY A N 1
ATOM 1072 C CA . GLY A 1 151 ? -15.513 -22.661 -1.608 1.00 44.03 151 GLY A CA 1
ATOM 1073 C C . GLY A 1 151 ? -14.357 -23.277 -2.399 1.00 44.03 151 GLY A C 1
ATOM 1074 O O . GLY A 1 151 ? -14.533 -23.638 -3.563 1.00 44.03 151 GLY A O 1
ATOM 1075 N N . TYR A 1 152 ? -13.203 -23.484 -1.756 1.00 38.44 152 TYR A N 1
ATOM 1076 C CA . TYR A 1 152 ? -12.088 -24.229 -2.342 1.00 38.44 152 TYR A CA 1
ATOM 1077 C C . TYR A 1 152 ? -12.426 -25.722 -2.487 1.00 38.44 152 TYR A C 1
ATOM 1079 O O . TYR A 1 152 ? -12.172 -26.306 -3.537 1.00 38.44 152 TYR A O 1
ATOM 1087 N N . ALA A 1 153 ? -13.090 -26.332 -1.498 1.00 42.28 153 ALA A N 1
ATOM 1088 C CA . ALA A 1 153 ? -13.511 -27.734 -1.551 1.00 42.28 153 ALA A CA 1
ATOM 1089 C C . ALA A 1 153 ? -14.574 -28.016 -2.633 1.00 42.28 153 ALA A C 1
ATOM 1091 O O . ALA A 1 153 ? -14.525 -29.072 -3.267 1.00 42.28 153 ALA A O 1
ATOM 1092 N N . TRP A 1 154 ? -15.494 -27.080 -2.898 1.00 45.19 154 TRP A N 1
ATOM 1093 C CA . TRP A 1 154 ? -16.468 -27.181 -3.994 1.00 45.19 154 TRP A CA 1
ATOM 1094 C C . TRP A 1 154 ? -15.849 -26.940 -5.369 1.00 45.19 154 TRP A C 1
ATOM 1096 O O . TRP A 1 154 ? -16.222 -27.614 -6.326 1.00 45.19 154 TRP A O 1
ATOM 1106 N N . LYS A 1 155 ? -14.868 -26.036 -5.479 1.00 43.34 155 LYS A N 1
ATOM 1107 C CA . LYS A 1 155 ? -14.173 -25.800 -6.750 1.00 43.34 155 LYS A CA 1
ATOM 1108 C C . LYS A 1 155 ? -13.252 -26.960 -7.137 1.00 43.34 155 LYS A C 1
ATOM 1110 O O . LYS A 1 155 ? -13.161 -27.276 -8.317 1.00 43.34 155 LYS A O 1
ATOM 1115 N N . VAL A 1 156 ? -12.641 -27.637 -6.163 1.00 45.34 156 VAL A N 1
ATOM 1116 C CA . VAL A 1 156 ? -11.820 -28.837 -6.407 1.00 45.34 156 VAL A CA 1
ATOM 1117 C C . VAL A 1 156 ? -12.683 -30.087 -6.670 1.00 45.34 156 VAL A C 1
ATOM 1119 O O . VAL A 1 156 ? -12.236 -30.993 -7.361 1.00 45.34 156 VAL A O 1
ATOM 1122 N N . HIS A 1 157 ? -13.950 -30.124 -6.232 1.00 44.41 157 HIS A N 1
ATOM 1123 C CA . HIS A 1 157 ? -14.889 -31.213 -6.570 1.00 44.41 157 HIS A CA 1
ATOM 1124 C C . HIS A 1 157 ? -15.528 -31.107 -7.969 1.00 44.41 157 HIS A C 1
ATOM 1126 O O . HIS A 1 157 ? -16.235 -32.026 -8.382 1.00 44.41 157 HIS A O 1
ATOM 1132 N N . GLY A 1 158 ? -15.294 -30.016 -8.708 1.00 44.41 158 GLY A N 1
ATOM 1133 C CA . GLY A 1 158 ? -15.770 -29.860 -10.089 1.00 44.41 158 GLY A CA 1
ATOM 1134 C C . GLY A 1 158 ? -14.983 -30.679 -11.119 1.00 44.41 158 GLY A C 1
ATOM 1135 O O . GLY A 1 158 ? -15.456 -30.876 -12.237 1.00 44.41 158 GLY A O 1
ATOM 1136 N N . GLU A 1 159 ? -13.812 -31.191 -10.746 1.00 43.41 159 GLU A N 1
ATOM 1137 C CA . GLU A 1 159 ? -13.016 -32.088 -11.576 1.00 43.41 159 GLU A CA 1
ATOM 1138 C C . GLU A 1 159 ? -13.186 -33.508 -11.037 1.00 43.41 159 GLU A C 1
ATOM 1140 O O . GLU A 1 159 ? -12.675 -33.875 -9.982 1.00 43.41 159 GLU A O 1
ATOM 1145 N N . GLY A 1 160 ? -14.012 -34.287 -11.738 1.00 42.91 160 GLY A N 1
ATOM 1146 C CA . GLY A 1 160 ? -14.455 -35.608 -11.315 1.00 42.91 160 GLY A CA 1
ATOM 1147 C C . GLY A 1 160 ? -13.301 -36.555 -11.001 1.00 42.91 160 GLY A C 1
ATOM 1148 O O . GLY A 1 160 ? -12.730 -37.179 -11.896 1.00 42.91 160 GLY A O 1
ATOM 1149 N N . VAL A 1 161 ? -13.038 -36.751 -9.711 1.00 44.84 161 VAL A N 1
ATOM 1150 C CA . VAL A 1 161 ? -12.311 -37.922 -9.234 1.00 44.84 161 VAL A CA 1
ATOM 1151 C C . VAL A 1 161 ? -13.257 -39.109 -9.370 1.00 44.84 161 VAL A C 1
ATOM 1153 O O . VAL A 1 161 ? -14.122 -39.357 -8.531 1.00 44.84 161 VAL A O 1
ATOM 1156 N N . LYS A 1 162 ? -13.115 -39.836 -10.479 1.00 41.34 162 LYS A N 1
ATOM 1157 C CA . LYS A 1 162 ? -13.676 -41.177 -10.628 1.00 41.34 162 LYS A CA 1
ATOM 1158 C C . LYS A 1 162 ? -12.974 -42.075 -9.612 1.00 41.34 162 LYS A C 1
ATOM 1160 O O . LYS A 1 162 ? -11.835 -42.485 -9.818 1.00 41.34 162 LYS A O 1
ATOM 1165 N N . ILE A 1 163 ? -13.632 -42.335 -8.487 1.00 43.09 163 ILE A N 1
ATOM 1166 C CA . ILE A 1 163 ? -13.192 -43.345 -7.525 1.00 43.09 163 ILE A CA 1
ATOM 1167 C C . ILE A 1 163 ? -13.476 -44.69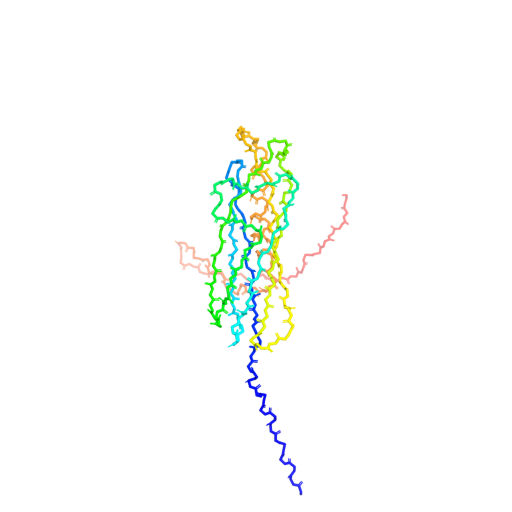9 -8.173 1.00 43.09 163 ILE A C 1
ATOM 1169 O O . ILE A 1 163 ? -14.578 -45.224 -8.053 1.00 43.09 163 ILE A O 1
ATOM 1173 N N . ASP A 1 164 ? -12.511 -45.236 -8.918 1.00 42.91 164 ASP A N 1
ATOM 1174 C CA . ASP A 1 164 ? -12.718 -46.497 -9.634 1.00 42.91 164 ASP A CA 1
ATOM 1175 C C . ASP A 1 164 ? -12.599 -47.731 -8.725 1.00 42.91 164 ASP A C 1
ATOM 1177 O O . ASP A 1 164 ? -13.064 -48.801 -9.105 1.00 42.91 164 ASP A O 1
ATOM 1181 N N . GLN A 1 165 ? -12.015 -47.647 -7.520 1.00 44.19 165 GLN A N 1
ATOM 1182 C CA . GLN A 1 165 ? -11.848 -48.825 -6.654 1.00 44.19 165 GLN A CA 1
ATOM 1183 C C . GLN A 1 165 ? -11.821 -48.459 -5.164 1.00 44.19 165 GLN A C 1
ATOM 1185 O O . GLN A 1 165 ? -10.900 -47.795 -4.696 1.00 44.19 165 GLN A O 1
ATOM 1190 N N . LEU A 1 166 ? -12.805 -48.947 -4.403 1.00 44.56 166 LEU A N 1
ATOM 1191 C CA . LEU A 1 166 ? -12.772 -48.971 -2.940 1.00 44.56 166 LEU A CA 1
ATOM 1192 C C . LEU A 1 166 ? -12.481 -50.415 -2.496 1.00 44.56 166 LEU A C 1
ATOM 1194 O O . LEU A 1 166 ? -13.347 -51.283 -2.591 1.00 44.56 166 LEU A O 1
ATOM 1198 N N . PHE A 1 167 ? -11.257 -50.692 -2.041 1.00 44.34 167 PHE A N 1
ATOM 1199 C CA . PHE A 1 167 ? -10.929 -51.951 -1.366 1.00 44.34 167 PHE A CA 1
ATOM 1200 C C . PHE A 1 167 ? -11.300 -51.820 0.114 1.00 44.34 167 PHE A C 1
ATOM 1202 O O . PHE A 1 167 ? -10.575 -51.207 0.893 1.00 44.34 167 PHE A O 1
ATOM 1209 N N . LEU A 1 168 ? -12.441 -52.388 0.504 1.00 47.06 168 LEU A N 1
ATOM 1210 C CA . LEU A 1 168 ? -12.765 -52.600 1.913 1.00 47.06 168 LEU A CA 1
ATOM 1211 C C . LEU A 1 168 ? -12.031 -53.858 2.389 1.00 47.06 168 LEU A C 1
ATOM 1213 O O . LEU A 1 168 ? -12.342 -54.966 1.951 1.00 47.06 168 LEU A O 1
ATOM 1217 N N . LEU A 1 169 ? -11.048 -53.683 3.272 1.00 43.25 169 LEU A N 1
ATOM 1218 C CA . LEU A 1 169 ? -10.434 -54.790 3.998 1.00 43.25 169 LEU A CA 1
ATOM 1219 C C . LEU A 1 169 ? -11.340 -55.128 5.191 1.00 43.25 169 LEU A C 1
ATOM 1221 O O . LEU A 1 169 ? -11.446 -54.352 6.136 1.00 43.25 169 LEU A O 1
ATOM 1225 N N . HIS A 1 170 ? -12.028 -56.265 5.126 1.00 47.50 170 HIS A N 1
ATOM 1226 C CA . HIS A 1 170 ? -12.728 -56.851 6.269 1.00 47.50 170 HIS A CA 1
ATOM 1227 C C . HIS A 1 170 ? -11.756 -57.806 6.976 1.00 47.50 170 HIS A C 1
ATOM 1229 O O . HIS A 1 170 ? -11.005 -58.509 6.295 1.00 47.50 170 HIS A O 1
ATOM 1235 N N . ASP A 1 171 ? -11.773 -57.868 8.309 1.00 52.09 171 ASP A N 1
ATOM 1236 C CA . ASP A 1 171 ? -10.832 -58.635 9.156 1.00 52.09 171 ASP A CA 1
ATOM 1237 C C . ASP A 1 171 ? -11.026 -60.174 9.067 1.00 52.09 171 ASP A C 1
ATOM 1239 O O . ASP A 1 171 ? -10.868 -60.922 10.024 1.00 52.09 171 ASP A O 1
ATOM 1243 N N . SER A 1 172 ? -11.474 -60.674 7.911 1.00 54.16 172 SER A N 1
ATOM 1244 C CA . SER A 1 172 ? -11.858 -62.075 7.678 1.00 54.16 172 SER A CA 1
ATOM 1245 C C . SER A 1 172 ? -11.419 -62.620 6.310 1.00 54.16 172 SER A C 1
ATOM 1247 O O . SER A 1 172 ? -11.782 -63.737 5.956 1.00 54.16 172 SER A O 1
ATOM 1249 N N . GLY A 1 173 ? -10.645 -61.861 5.521 1.00 52.69 173 GLY A N 1
ATOM 1250 C CA . GLY A 1 173 ? -9.940 -62.394 4.345 1.00 52.69 173 GLY A CA 1
ATOM 1251 C C . GLY A 1 173 ? -10.793 -62.809 3.133 1.00 52.69 173 GLY A C 1
ATOM 1252 O O . GLY A 1 173 ? -10.341 -63.635 2.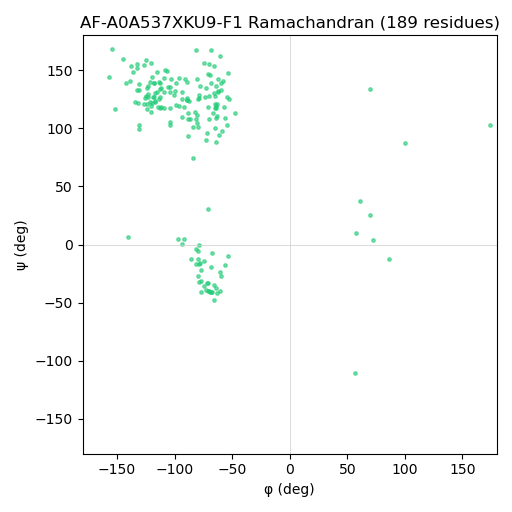345 1.00 52.69 173 GLY A O 1
ATOM 1253 N N . MET A 1 174 ? -11.994 -62.251 2.930 1.00 48.94 174 MET A N 1
ATOM 1254 C CA . MET A 1 174 ? -12.847 -62.589 1.777 1.00 48.94 174 MET A CA 1
ATOM 1255 C C . MET A 1 174 ? -13.395 -61.335 1.072 1.00 48.94 174 MET A C 1
ATOM 1257 O O . MET A 1 174 ? -14.072 -60.513 1.682 1.00 48.94 174 MET A O 1
ATOM 1261 N N . LEU A 1 175 ? -13.090 -61.200 -0.225 1.00 43.22 175 LEU A N 1
ATOM 1262 C CA . LEU A 1 175 ? -13.452 -60.071 -1.097 1.00 43.22 175 LEU A CA 1
ATOM 1263 C C . LEU A 1 175 ? -14.725 -60.382 -1.900 1.00 43.22 175 LEU A C 1
ATOM 1265 O O . LEU A 1 175 ? -14.719 -61.287 -2.732 1.00 43.22 175 LEU A O 1
ATOM 1269 N N . ILE A 1 176 ? -15.787 -59.592 -1.719 1.00 46.69 176 ILE A N 1
ATOM 1270 C CA . ILE A 1 176 ? -16.995 -59.635 -2.560 1.00 46.69 176 ILE A CA 1
ATOM 1271 C C . ILE A 1 176 ? -17.093 -58.319 -3.340 1.00 46.69 176 ILE A C 1
ATOM 1273 O O . ILE A 1 176 ? -17.068 -57.237 -2.756 1.00 46.69 176 ILE A O 1
ATOM 1277 N N . ARG A 1 177 ? -17.188 -58.406 -4.675 1.00 49.47 177 ARG A N 1
ATOM 1278 C CA . ARG A 1 177 ? -17.365 -57.248 -5.567 1.00 49.47 177 ARG A CA 1
ATOM 1279 C C . ARG A 1 177 ? -18.850 -56.932 -5.715 1.00 49.47 177 ARG A C 1
ATOM 1281 O O . ARG A 1 177 ? -19.601 -57.776 -6.192 1.00 49.47 177 ARG A O 1
ATOM 1288 N N . HIS A 1 178 ? -19.250 -55.705 -5.397 1.00 40.41 178 HIS A N 1
ATOM 1289 C CA . HIS A 1 178 ? -20.573 -55.185 -5.736 1.00 40.41 178 HIS A CA 1
ATOM 1290 C C . HIS A 1 178 ? -20.442 -54.063 -6.770 1.00 40.41 178 HIS A C 1
ATOM 1292 O O . HIS A 1 178 ? -19.842 -53.027 -6.501 1.00 40.41 178 HIS A O 1
ATOM 1298 N N . TYR A 1 179 ? -21.013 -54.281 -7.956 1.00 39.28 179 TYR A N 1
ATOM 1299 C CA . TYR A 1 179 ? -21.214 -53.247 -8.970 1.00 39.28 179 TYR A CA 1
ATOM 1300 C C . TYR A 1 179 ? -22.598 -52.624 -8.759 1.00 39.28 179 TYR A C 1
ATOM 1302 O O . TYR A 1 179 ? -23.605 -53.320 -8.873 1.00 39.28 179 TYR A O 1
ATOM 1310 N N . SER A 1 180 ? -22.657 -51.323 -8.467 1.00 44.06 180 SER A N 1
ATOM 1311 C CA . SER A 1 180 ? -23.901 -50.546 -8.494 1.00 44.06 180 SER A CA 1
ATOM 1312 C C . SER A 1 180 ? -23.857 -49.601 -9.690 1.00 44.06 180 SER A C 1
ATOM 1314 O O . SER A 1 180 ? -22.962 -48.765 -9.805 1.00 44.06 180 SER A O 1
ATOM 1316 N N . ASN A 1 181 ? -24.785 -49.793 -10.624 1.00 41.47 181 ASN A N 1
ATOM 1317 C CA . ASN A 1 181 ? -24.862 -49.070 -11.886 1.00 41.47 181 ASN A CA 1
ATOM 1318 C C . ASN A 1 181 ? -25.690 -47.792 -11.662 1.00 41.47 181 ASN A C 1
ATOM 1320 O O . ASN A 1 181 ? -26.898 -47.867 -11.439 1.00 41.47 181 ASN A O 1
ATOM 1324 N N . GLY A 1 182 ? -25.043 -46.625 -11.666 1.00 39.91 182 GLY A N 1
ATOM 1325 C CA . GLY A 1 182 ? -25.696 -45.340 -11.418 1.00 39.91 182 GLY A CA 1
ATOM 1326 C C . GLY A 1 182 ? -26.684 -44.964 -12.525 1.00 39.91 182 GLY A C 1
ATOM 1327 O O . GLY A 1 182 ? -26.282 -44.660 -13.647 1.00 39.91 182 GLY A O 1
ATOM 1328 N N . LYS A 1 183 ? -27.978 -44.924 -12.196 1.00 39.72 183 LYS A N 1
ATOM 1329 C CA . LYS A 1 183 ? -28.994 -44.163 -12.935 1.00 39.72 183 LYS A CA 1
ATOM 1330 C C . LYS A 1 183 ? -29.542 -43.073 -12.018 1.00 39.72 183 LYS A C 1
ATOM 1332 O O . LYS A 1 183 ? -29.814 -43.326 -10.850 1.00 39.72 183 LYS A O 1
ATOM 1337 N N . GLY A 1 184 ? -29.587 -41.861 -12.566 1.00 40.84 184 GLY A N 1
ATOM 1338 C CA . GLY A 1 184 ? -29.728 -40.595 -11.854 1.00 40.84 184 GLY A CA 1
ATOM 1339 C C . GLY A 1 184 ? -30.921 -40.504 -10.908 1.00 40.84 184 GLY A C 1
ATOM 1340 O O . GLY A 1 184 ? -31.988 -41.060 -11.159 1.00 40.84 184 GLY A O 1
ATOM 1341 N N . LEU A 1 185 ? -30.708 -39.754 -9.827 1.00 38.41 185 LEU A N 1
ATOM 1342 C CA . LEU A 1 185 ? -31.743 -39.343 -8.889 1.00 38.41 185 LEU A CA 1
ATOM 1343 C C . LEU A 1 185 ? -32.755 -38.447 -9.624 1.00 38.41 185 LEU A C 1
ATOM 1345 O O . LEU A 1 185 ? -32.439 -37.319 -10.008 1.00 38.41 185 LEU A O 1
ATOM 1349 N N . GLN A 1 186 ? -33.962 -38.964 -9.826 1.00 44.16 186 GLN A N 1
ATOM 1350 C CA . GLN A 1 186 ? -35.128 -38.208 -10.263 1.00 44.16 186 GLN A CA 1
ATOM 1351 C C . GLN A 1 186 ? -35.698 -37.476 -9.040 1.00 44.16 186 GLN A C 1
ATOM 1353 O O . GLN A 1 186 ? -35.916 -38.076 -7.989 1.00 44.16 186 GLN A O 1
ATOM 1358 N N . ARG A 1 187 ? -35.844 -36.154 -9.152 1.00 39.28 187 ARG A N 1
ATOM 1359 C CA . ARG A 1 187 ? -36.364 -35.276 -8.101 1.00 39.28 187 ARG A CA 1
ATOM 1360 C C . ARG A 1 187 ? -37.883 -35.221 -8.243 1.00 39.28 187 ARG A C 1
ATOM 1362 O O . ARG A 1 187 ? -38.382 -34.413 -9.021 1.00 39.28 187 ARG A O 1
ATOM 1369 N N . ASP A 1 188 ? -38.592 -36.081 -7.523 1.00 43.38 188 ASP A N 1
ATOM 1370 C CA . ASP A 1 188 ? -40.047 -35.982 -7.419 1.00 43.38 188 ASP A CA 1
ATOM 1371 C C . ASP A 1 188 ? -40.410 -34.805 -6.506 1.00 43.38 188 ASP A C 1
ATOM 1373 O O . ASP A 1 188 ? -39.887 -34.649 -5.400 1.00 43.38 188 ASP A O 1
ATOM 1377 N N . SER A 1 189 ? -41.259 -33.930 -7.037 1.00 49.12 189 SER A N 1
ATOM 1378 C CA . SER A 1 189 ? -41.939 -32.863 -6.311 1.00 49.12 189 SER A CA 1
ATOM 1379 C C . SER A 1 189 ? -43.372 -33.339 -6.132 1.00 49.12 189 SER A C 1
ATOM 1381 O O . SER A 1 189 ? -44.006 -33.587 -7.149 1.00 49.12 189 SER A O 1
ATOM 1383 N N . ASP A 1 190 ? -43.821 -33.522 -4.890 1.00 48.72 190 ASP A N 1
ATOM 1384 C CA . ASP A 1 190 ? -45.228 -33.419 -4.464 1.00 48.72 190 ASP A CA 1
ATOM 1385 C C . ASP A 1 190 ? -45.369 -33.835 -2.993 1.00 48.72 190 ASP A C 1
ATOM 1387 O O . ASP A 1 190 ? -45.329 -35.026 -2.682 1.00 48.72 190 ASP A O 1
ATOM 1391 N N . ILE A 1 191 ? -45.498 -32.843 -2.101 1.00 40.88 191 ILE A N 1
ATOM 1392 C CA . ILE A 1 191 ? -46.572 -32.673 -1.095 1.00 40.88 191 ILE A CA 1
ATOM 1393 C C . ILE A 1 191 ? -46.309 -31.419 -0.250 1.00 40.88 191 ILE A C 1
ATOM 1395 O O . ILE A 1 191 ? -45.192 -31.283 0.297 1.00 40.88 191 ILE A O 1
#

Solvent-accessible surface area (backbone atoms only — not comparable to full-atom values): 11788 Å² total; per-residue (Å²): 136,84,83,79,80,75,76,79,74,78,70,86,66,86,42,64,46,39,72,49,73,47,54,49,68,47,78,54,75,61,30,33,45,34,41,41,38,40,34,23,77,13,71,33,40,32,28,63,30,36,37,39,71,52,67,34,93,52,48,42,78,32,93,84,32,90,58,65,79,72,40,79,42,73,65,44,46,48,72,34,73,51,77,48,64,41,36,31,34,48,45,87,83,58,54,61,66,45,71,45,46,38,36,39,41,40,36,27,23,41,82,93,48,92,58,77,47,78,46,72,42,65,36,77,46,62,37,63,73,76,76,77,86,64,82,71,58,64,55,60,63,46,47,56,55,48,49,52,51,49,51,50,53,54,60,59,60,72,59,78,77,76,82,84,76,85,86,80,87,60,104,75,84,75,91,80,89,82,88,80,83,89,72,81,88,77,85,84,87,88,133

pLDDT: mean 73.81, std 23.01, range [38.41, 97.44]